Protein AF-A0A2P4X0N5-F1 (afdb_monomer)

Radius of gyration: 57.81 Å; Cα contacts (8 Å, |Δi|>4): 17; chains: 1; bounding box: 109×51×189 Å

Foldseek 3Di:
DDDDPPPPPPPPDDPQDDDPNHGPVVVVVVVVVVVVVCVVVCVVPDDDDPPVVVVVVVVCVVCVVVVSVVVVVVVVVVVVVVVVVVVVVVVVVVVVVVDPDDDDPDPDPPPPPPPPDVPPPVVVVVPPPPPPDDDDDPVCCVPPVVVVVVVVVVVVVVVVVVVVVVVVVVVVVVVVVVVVVVVVVVVVVVVVVVVVVVVVVVVVVVVVVVVPCDPVNVVVVVVVVVVVVVVVVVVVVVVVVVVVVVVVVVVVVVVVVVVVVVVVVVVVVVVVVD

Structure (mmCIF, N/CA/C/O backbone):
data_AF-A0A2P4X0N5-F1
#
_entry.id   AF-A0A2P4X0N5-F1
#
loop_
_atom_site.group_PDB
_atom_site.id
_atom_site.type_symbol
_atom_site.label_atom_id
_atom_site.label_alt_id
_atom_site.label_comp_id
_atom_site.label_asym_id
_atom_site.label_entity_id
_atom_site.label_seq_id
_atom_site.pdbx_PDB_ins_code
_atom_site.Cartn_x
_atom_site.Cartn_y
_atom_site.Cartn_z
_atom_site.occupancy
_atom_site.B_iso_or_equiv
_atom_site.auth_seq_id
_atom_site.auth_comp_id
_atom_site.auth_asym_id
_atom_site.auth_atom_id
_atom_site.pdbx_PDB_model_num
ATOM 1 N N . MET A 1 1 ? 0.008 6.317 83.013 1.00 42.09 1 MET A N 1
ATOM 2 C CA . MET A 1 1 ? 0.166 5.381 81.885 1.00 42.09 1 MET A CA 1
ATOM 3 C C . MET A 1 1 ? -1.177 4.712 81.729 1.00 42.09 1 MET A C 1
ATOM 5 O O . MET A 1 1 ? -1.697 4.302 82.753 1.00 42.09 1 MET A O 1
ATOM 9 N N . ASP A 1 2 ? -1.787 4.812 80.545 1.00 29.66 2 ASP A N 1
ATOM 10 C CA . ASP A 1 2 ? -2.510 3.720 79.870 1.00 29.66 2 ASP A CA 1
ATOM 11 C C . ASP A 1 2 ? -3.313 4.260 78.674 1.00 29.66 2 ASP A C 1
ATOM 13 O O . ASP A 1 2 ? -4.337 4.924 78.796 1.00 29.66 2 ASP A O 1
ATOM 17 N N . SER A 1 3 ? -2.693 4.035 77.511 1.00 34.19 3 SER A N 1
ATOM 18 C CA . SER A 1 3 ? -3.223 3.777 76.169 1.00 34.19 3 SER A CA 1
ATOM 19 C C . SER A 1 3 ? -4.668 4.179 75.854 1.00 34.19 3 SER A C 1
ATOM 21 O O . SER A 1 3 ? -5.610 3.413 76.034 1.00 34.19 3 SER A O 1
ATOM 23 N N . ALA A 1 4 ? -4.805 5.332 75.199 1.00 38.66 4 ALA A N 1
ATOM 24 C CA . ALA A 1 4 ? -5.926 5.603 74.311 1.00 38.66 4 ALA A CA 1
ATOM 25 C C . ALA A 1 4 ? -5.806 4.709 73.063 1.00 38.66 4 ALA A C 1
ATOM 27 O O . ALA A 1 4 ? -4.920 4.901 72.226 1.00 38.66 4 ALA A O 1
ATOM 28 N N . THR A 1 5 ? -6.689 3.721 72.933 1.00 38.78 5 THR A N 1
ATOM 29 C CA . THR A 1 5 ? -6.808 2.874 71.741 1.00 38.78 5 THR A CA 1
ATOM 30 C C . THR A 1 5 ? -7.441 3.690 70.614 1.00 38.78 5 THR A C 1
ATOM 32 O O . THR A 1 5 ? -8.650 3.702 70.412 1.00 38.78 5 THR A O 1
ATOM 35 N N . SER A 1 6 ? -6.608 4.442 69.898 1.00 32.78 6 SER A N 1
ATOM 36 C CA . SER A 1 6 ? -6.979 5.081 68.640 1.00 32.78 6 SER A CA 1
ATOM 37 C C . SER A 1 6 ? -7.022 4.003 67.554 1.00 32.78 6 SER A C 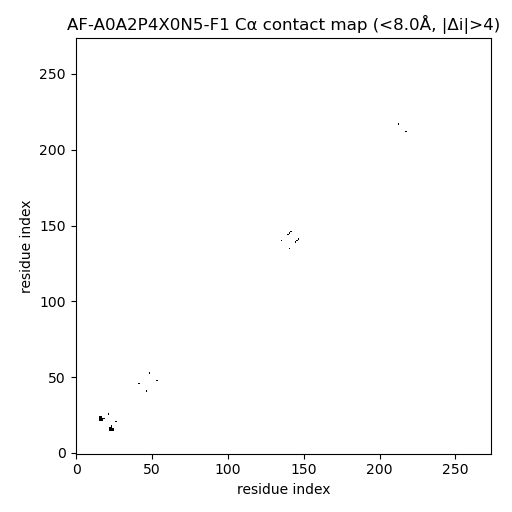1
ATOM 39 O O . SER A 1 6 ? -5.993 3.650 66.977 1.00 32.78 6 SER A O 1
ATOM 41 N N . THR A 1 7 ? -8.206 3.451 67.281 1.00 36.78 7 THR A N 1
ATOM 42 C CA . THR A 1 7 ? -8.498 2.656 66.076 1.00 36.78 7 THR A CA 1
ATOM 43 C C . THR A 1 7 ? -8.461 3.584 64.865 1.00 36.78 7 THR A C 1
ATOM 45 O O . THR A 1 7 ? -9.468 4.012 64.305 1.00 36.78 7 THR A O 1
ATOM 48 N N . ARG A 1 8 ? -7.244 3.961 64.480 1.00 34.84 8 ARG A N 1
ATOM 49 C CA . ARG A 1 8 ? -6.969 4.695 63.255 1.00 34.84 8 ARG A CA 1
ATOM 50 C C . ARG A 1 8 ? -7.173 3.722 62.097 1.00 34.84 8 ARG A C 1
ATOM 52 O O . ARG A 1 8 ? -6.270 2.963 61.764 1.00 34.84 8 ARG A O 1
ATOM 59 N N . LEU A 1 9 ? -8.374 3.734 61.519 1.00 35.00 9 LEU A N 1
ATOM 60 C CA . LEU A 1 9 ? -8.680 3.026 60.281 1.00 35.00 9 LEU A CA 1
ATOM 61 C C . LEU A 1 9 ? -7.636 3.405 59.217 1.00 35.00 9 LEU A C 1
ATOM 63 O O . LEU A 1 9 ? -7.542 4.559 58.789 1.00 35.00 9 LEU A O 1
ATOM 67 N N . ALA A 1 10 ? -6.811 2.436 58.834 1.00 38.25 10 ALA A N 1
ATOM 68 C CA . ALA A 1 10 ? -5.714 2.595 57.893 1.00 38.25 10 ALA A CA 1
ATOM 69 C C . ALA A 1 10 ? -6.227 2.662 56.438 1.00 38.25 10 ALA A C 1
ATOM 71 O O . ALA A 1 10 ? -5.910 1.810 55.621 1.00 38.25 10 ALA A O 1
ATOM 72 N N . TRP A 1 11 ? -7.004 3.690 56.083 1.00 35.50 11 TRP A N 1
ATOM 73 C CA . TRP A 1 11 ? -7.502 3.929 54.713 1.00 35.50 11 TRP A CA 1
ATOM 74 C C . TRP A 1 11 ? -6.451 4.565 53.782 1.00 35.50 11 TRP A C 1
ATOM 76 O O . TRP A 1 11 ? -6.740 5.510 53.052 1.00 35.50 11 TRP A O 1
ATOM 86 N N . ARG A 1 12 ? -5.192 4.120 53.829 1.00 40.16 12 ARG A N 1
ATOM 87 C CA . ARG A 1 12 ? -4.119 4.698 52.994 1.00 40.16 12 ARG A CA 1
ATOM 88 C C . ARG A 1 12 ? -3.284 3.655 52.268 1.00 40.16 12 ARG A C 1
ATOM 90 O O . ARG A 1 12 ? -2.062 3.736 52.256 1.00 40.16 12 ARG A O 1
ATOM 97 N N . THR A 1 13 ? -3.942 2.709 51.617 1.00 41.06 13 THR A N 1
ATOM 98 C CA . THR A 1 13 ? -3.332 2.053 50.459 1.00 41.06 13 THR A CA 1
ATOM 99 C C . THR A 1 13 ? -4.306 2.194 49.305 1.00 41.06 13 THR A C 1
ATOM 101 O O . THR A 1 13 ? -5.444 1.740 49.378 1.00 41.06 13 THR A O 1
ATOM 104 N N . THR A 1 14 ? -3.901 2.957 48.292 1.00 41.78 14 THR A N 1
ATOM 105 C CA . THR A 1 14 ? -4.581 3.008 47.000 1.00 41.78 14 THR A CA 1
ATOM 106 C C . THR A 1 14 ? -4.673 1.560 46.510 1.00 41.78 14 THR A C 1
ATOM 108 O O . THR A 1 14 ? -3.620 0.922 46.441 1.00 41.78 14 THR A O 1
ATOM 111 N N . PRO A 1 15 ? -5.868 0.998 46.254 1.00 51.31 15 PRO A N 1
ATOM 112 C CA . PRO A 1 15 ? -5.969 -0.367 45.758 1.00 51.31 15 PRO A CA 1
ATOM 113 C C . PRO A 1 15 ? -5.214 -0.449 44.433 1.00 51.31 15 PRO A C 1
ATOM 115 O O . PRO A 1 15 ? -5.464 0.360 43.538 1.00 51.31 15 PRO A O 1
ATOM 118 N N . ASP A 1 16 ? -4.274 -1.385 44.328 1.00 51.16 16 ASP A N 1
ATOM 119 C CA . ASP A 1 16 ? -3.608 -1.684 43.065 1.00 51.16 16 ASP A CA 1
ATOM 120 C C . ASP A 1 16 ? -4.663 -2.338 42.167 1.00 51.16 16 ASP A C 1
ATOM 122 O O . ASP A 1 16 ? -5.070 -3.486 42.358 1.00 51.16 16 ASP A O 1
ATOM 126 N N . LEU A 1 17 ? -5.246 -1.533 41.283 1.00 54.97 17 LEU A N 1
ATOM 127 C CA . LEU A 1 17 ? -6.271 -1.976 40.352 1.00 54.97 17 LEU A CA 1
ATOM 128 C C . LEU A 1 17 ? -5.574 -2.875 39.336 1.00 54.97 17 LEU A C 1
ATOM 130 O O . LEU A 1 17 ? -4.788 -2.361 38.557 1.00 54.97 17 LEU A O 1
ATOM 134 N N . CYS A 1 18 ? -5.839 -4.180 39.325 1.00 57.41 18 CYS A N 1
ATOM 135 C CA . CYS A 1 18 ? -5.197 -5.102 38.383 1.00 57.41 18 CYS A CA 1
ATOM 136 C C . CYS A 1 18 ? -6.171 -5.585 37.304 1.00 57.41 18 CYS A C 1
ATOM 138 O O . CYS A 1 18 ? -7.333 -5.891 37.581 1.00 57.41 18 CYS A O 1
ATOM 140 N N . LEU A 1 19 ? -5.687 -5.696 36.069 1.00 57.66 19 LEU A N 1
ATOM 141 C CA . LEU A 1 19 ? -6.407 -6.241 34.921 1.00 57.66 19 LEU A CA 1
ATOM 142 C C . LEU A 1 19 ? -5.500 -7.309 34.290 1.00 57.66 19 LEU A C 1
ATOM 144 O O . LEU A 1 19 ? -4.454 -6.977 33.754 1.00 57.66 19 LEU A O 1
ATOM 148 N N . ASN A 1 20 ? -5.876 -8.592 34.389 1.00 65.06 20 ASN A N 1
ATOM 149 C CA . ASN A 1 20 ? -5.029 -9.744 34.012 1.00 65.06 20 ASN A CA 1
ATOM 150 C C . ASN A 1 20 ? -3.656 -9.773 34.718 1.00 65.06 20 ASN A C 1
ATOM 152 O O . ASN A 1 20 ? -2.634 -9.935 34.063 1.00 65.06 20 ASN A O 1
ATOM 156 N N . ASP A 1 21 ? -3.636 -9.594 36.042 1.00 69.06 21 ASP A N 1
ATOM 157 C CA . ASP A 1 21 ? -2.416 -9.579 36.873 1.00 69.06 21 ASP A CA 1
ATOM 158 C C . ASP A 1 21 ? -1.423 -8.430 36.584 1.00 69.06 21 ASP A C 1
ATOM 160 O O . ASP A 1 21 ? -0.357 -8.366 37.192 1.00 69.06 21 ASP A O 1
ATOM 164 N N . GLU A 1 22 ? -1.791 -7.473 35.726 1.00 61.62 22 GLU A N 1
ATOM 165 C CA . GLU A 1 22 ? -1.036 -6.244 35.463 1.00 61.62 22 GLU A CA 1
ATOM 166 C C . GLU A 1 22 ? -1.720 -5.036 36.119 1.00 61.62 22 GLU A C 1
ATOM 168 O O . GLU A 1 22 ? -2.948 -4.904 36.057 1.00 61.62 22 GLU A O 1
ATOM 173 N N . SER A 1 23 ? -0.946 -4.133 36.737 1.00 76.50 23 SER A N 1
ATOM 174 C CA . SER A 1 23 ? -1.498 -2.907 37.325 1.00 76.50 23 SER A CA 1
ATOM 175 C C . SER A 1 23 ? -2.094 -2.026 36.225 1.00 76.50 23 SER A C 1
ATOM 177 O O . SER A 1 23 ? -1.436 -1.653 35.254 1.00 76.50 23 SER A O 1
ATOM 179 N N . LEU A 1 24 ? -3.357 -1.646 36.387 1.00 70.38 24 LEU A N 1
ATOM 180 C CA . LEU A 1 24 ? -4.092 -0.722 35.530 1.00 70.38 24 LEU A CA 1
ATOM 181 C C . LEU A 1 24 ? -3.343 0.610 35.417 1.00 70.38 24 LEU A C 1
ATOM 183 O O . LEU A 1 24 ? -3.360 1.237 34.361 1.00 70.38 24 LEU A O 1
ATOM 187 N N . VAL A 1 25 ? -2.654 1.026 36.485 1.00 71.50 25 VAL A N 1
ATOM 188 C CA . VAL A 1 25 ? -1.811 2.227 36.493 1.00 71.50 25 VAL A CA 1
ATOM 189 C C . VAL A 1 25 ? -0.640 2.070 35.524 1.00 71.50 25 VAL A C 1
ATOM 191 O O . VAL A 1 25 ? -0.369 2.994 34.753 1.00 71.50 25 VAL A O 1
ATOM 194 N N . ASP A 1 26 ? 0.001 0.902 35.490 1.00 72.56 26 ASP A N 1
ATOM 195 C CA . ASP A 1 26 ? 1.101 0.605 34.568 1.00 72.56 26 ASP A CA 1
ATOM 196 C C . ASP A 1 26 ? 0.611 0.490 33.121 1.00 72.56 26 ASP A C 1
ATOM 198 O O . ASP A 1 26 ? 1.220 1.073 32.221 1.00 72.56 26 ASP A O 1
ATOM 202 N N . ILE A 1 27 ? -0.539 -0.155 32.891 1.00 73.69 27 ILE A N 1
ATOM 203 C CA . ILE A 1 27 ? -1.180 -0.237 31.567 1.00 73.69 27 ILE A CA 1
ATOM 204 C C . ILE A 1 27 ? -1.514 1.167 31.044 1.00 73.69 27 ILE A C 1
ATOM 206 O O . ILE A 1 27 ? -1.211 1.502 29.897 1.00 73.69 27 ILE A O 1
ATOM 210 N N . ILE A 1 28 ? -2.107 2.023 31.882 1.00 70.50 28 ILE A N 1
ATOM 211 C CA . ILE A 1 28 ? -2.453 3.406 31.527 1.00 70.50 28 ILE A CA 1
ATOM 212 C C . ILE A 1 28 ? -1.190 4.232 31.275 1.00 70.50 28 ILE A C 1
ATOM 214 O O . ILE A 1 28 ? -1.146 5.015 30.324 1.00 70.50 28 ILE A O 1
ATOM 218 N N . THR A 1 29 ? -0.154 4.065 32.097 1.00 73.75 29 THR A N 1
ATOM 219 C CA . THR A 1 29 ? 1.126 4.765 31.926 1.00 73.75 29 THR A CA 1
ATOM 220 C C . THR A 1 29 ? 1.818 4.330 30.632 1.00 73.75 29 THR A C 1
ATOM 222 O O . THR A 1 29 ? 2.297 5.181 29.880 1.00 73.75 29 THR A O 1
ATOM 225 N N . GLY A 1 30 ? 1.783 3.035 30.307 1.00 73.75 30 GLY A N 1
ATOM 226 C CA . GLY A 1 30 ? 2.279 2.474 29.051 1.00 73.75 30 GLY A CA 1
ATOM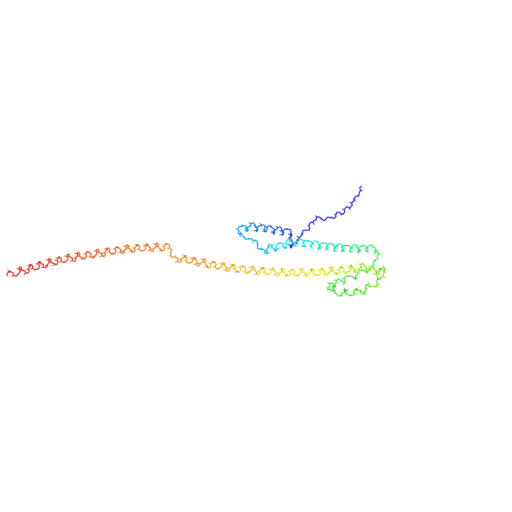 227 C C . GLY A 1 30 ? 1.515 2.986 27.830 1.00 73.75 30 GLY A C 1
ATOM 228 O O . GLY A 1 30 ? 2.133 3.433 26.865 1.00 73.75 30 GLY A O 1
ATOM 229 N N . LEU A 1 31 ? 0.181 3.017 27.889 1.00 75.75 31 LEU A N 1
ATOM 230 C CA . LEU A 1 31 ? -0.659 3.586 26.831 1.00 75.75 31 LEU A CA 1
ATOM 231 C C . LEU A 1 31 ? -0.394 5.083 26.639 1.00 75.75 31 LEU A C 1
ATOM 233 O O . LEU A 1 31 ? -0.241 5.533 25.507 1.00 75.75 31 LEU A O 1
ATOM 237 N N . ARG A 1 32 ? -0.267 5.860 27.722 1.00 73.38 32 ARG A N 1
ATOM 238 C CA . ARG A 1 32 ? 0.099 7.286 27.645 1.00 73.38 32 ARG A CA 1
ATOM 239 C C . ARG A 1 32 ? 1.475 7.483 27.011 1.00 73.38 32 ARG A C 1
ATOM 241 O O . ARG A 1 32 ? 1.625 8.358 26.166 1.00 73.38 32 ARG A O 1
ATOM 248 N N . ALA A 1 33 ? 2.460 6.656 27.363 1.00 71.25 33 ALA A N 1
ATOM 249 C CA . ALA A 1 33 ? 3.790 6.706 26.761 1.00 71.25 33 ALA A CA 1
ATOM 250 C C . ALA A 1 33 ? 3.767 6.335 25.268 1.00 71.25 33 ALA A C 1
ATOM 252 O O . ALA A 1 33 ? 4.428 6.998 24.469 1.00 71.25 33 ALA A O 1
ATOM 253 N N . GLN A 1 34 ? 2.978 5.329 24.875 1.00 67.69 34 GLN A N 1
ATOM 254 C CA . GLN A 1 34 ? 2.774 4.952 23.473 1.00 67.69 34 GLN A CA 1
ATOM 255 C C . GLN A 1 34 ? 2.074 6.060 22.679 1.00 67.69 34 GLN A C 1
ATOM 257 O O . GLN A 1 34 ? 2.487 6.349 21.560 1.00 67.69 34 GLN A O 1
ATOM 262 N N . VAL A 1 35 ? 1.078 6.729 23.267 1.00 67.00 35 VAL A N 1
ATOM 263 C CA . VAL A 1 35 ? 0.412 7.896 22.668 1.00 67.00 35 VAL A CA 1
ATOM 264 C C . VAL A 1 35 ? 1.393 9.054 22.510 1.00 67.00 35 VAL A C 1
ATOM 266 O O . VAL A 1 35 ? 1.520 9.583 21.414 1.00 67.00 35 VAL A O 1
ATOM 269 N N . SER A 1 36 ? 2.174 9.392 23.538 1.00 67.38 36 SER A N 1
ATOM 270 C CA . SER A 1 36 ? 3.205 10.431 23.422 1.00 67.38 36 SER A CA 1
ATOM 271 C C . SER A 1 36 ? 4.321 10.066 22.436 1.00 67.38 36 SER A C 1
ATOM 273 O O . SER A 1 36 ? 4.936 10.953 21.848 1.00 67.38 36 SER A O 1
ATOM 275 N N . ALA A 1 37 ? 4.609 8.777 22.243 1.00 64.69 37 ALA A N 1
ATOM 276 C CA . ALA A 1 37 ? 5.539 8.309 21.220 1.00 64.69 37 ALA A CA 1
ATOM 277 C C . ALA A 1 37 ? 4.934 8.410 19.811 1.00 64.69 37 ALA A C 1
ATOM 279 O O . ALA A 1 37 ? 5.635 8.814 18.889 1.00 64.69 37 ALA A O 1
ATOM 280 N N . LEU A 1 38 ? 3.645 8.103 19.642 1.00 59.38 38 LEU A N 1
ATOM 281 C CA . LEU A 1 38 ? 2.898 8.313 18.397 1.00 59.38 38 LEU A CA 1
ATOM 282 C C . LEU A 1 38 ? 2.822 9.802 18.040 1.00 59.38 38 LEU A C 1
ATOM 284 O O . LEU A 1 38 ? 3.179 10.174 16.928 1.00 59.38 38 LEU A O 1
ATOM 288 N N . GLU A 1 39 ? 2.492 10.666 19.001 1.00 61.53 39 GLU A N 1
ATOM 289 C CA . GLU A 1 39 ? 2.488 12.125 18.830 1.00 61.53 39 GLU A CA 1
ATOM 290 C C . GLU A 1 39 ? 3.864 12.666 18.412 1.00 61.53 39 GLU A C 1
ATOM 292 O O . GLU A 1 39 ? 3.949 13.572 17.587 1.00 61.53 39 GLU A O 1
ATOM 297 N N . LYS A 1 40 ? 4.957 12.106 18.948 1.00 62.56 40 LYS A N 1
ATOM 298 C CA . LYS A 1 40 ? 6.328 12.526 18.609 1.00 62.56 40 LYS A CA 1
ATOM 299 C C . LYS A 1 40 ? 6.844 11.938 17.292 1.00 62.56 40 LYS A C 1
ATOM 301 O O . LYS A 1 40 ? 7.648 12.592 16.634 1.00 62.56 40 LYS A O 1
ATOM 306 N N . ASN A 1 41 ? 6.400 10.742 16.903 1.00 56.66 41 ASN A N 1
ATOM 307 C CA . ASN A 1 41 ? 6.861 10.056 15.690 1.00 56.66 41 ASN A CA 1
ATOM 308 C C . ASN A 1 41 ? 6.030 10.407 14.439 1.00 56.66 41 ASN A C 1
ATOM 310 O O . ASN A 1 41 ? 6.582 10.426 13.341 1.00 56.66 41 ASN A O 1
ATOM 314 N N . GLU A 1 42 ? 4.741 10.744 14.570 1.00 51.34 42 GLU A N 1
ATOM 315 C CA . GLU A 1 42 ? 3.890 11.148 13.433 1.00 51.34 42 GLU A CA 1
ATOM 316 C C . GLU A 1 42 ? 4.056 12.625 13.024 1.00 51.34 42 GLU A C 1
ATOM 318 O O . GLU A 1 42 ? 3.599 13.036 11.954 1.00 51.34 42 GLU A O 1
ATOM 323 N N . LEU A 1 43 ? 4.812 13.421 13.791 1.00 47.91 43 LEU A N 1
ATOM 324 C CA . LEU A 1 43 ? 5.160 14.805 13.434 1.00 47.91 43 LEU A CA 1
ATOM 325 C C . LEU A 1 43 ? 6.127 14.938 12.243 1.00 47.91 43 LEU A C 1
ATOM 327 O O . LEU A 1 43 ? 6.405 16.057 11.814 1.00 47.91 43 LEU A O 1
ATOM 331 N N . LEU A 1 44 ? 6.594 13.832 11.656 1.00 50.31 44 LEU A N 1
ATOM 332 C CA . LEU A 1 44 ? 7.302 13.864 10.372 1.00 50.31 44 LEU A CA 1
ATOM 333 C C . LEU A 1 44 ? 6.378 13.751 9.150 1.00 50.31 44 LEU A C 1
ATOM 335 O O . LEU A 1 44 ? 6.870 13.935 8.043 1.00 50.31 44 LEU A O 1
ATOM 339 N N . ASN A 1 45 ? 5.068 13.504 9.308 1.00 47.47 45 ASN A N 1
ATOM 340 C CA . ASN A 1 45 ? 4.142 13.391 8.171 1.00 47.47 45 ASN A CA 1
ATOM 341 C C . ASN A 1 45 ? 2.693 13.824 8.493 1.00 47.47 45 ASN A C 1
ATOM 343 O O . ASN A 1 45 ? 1.751 13.110 8.180 1.00 47.47 45 ASN A O 1
ATOM 347 N N . GLY A 1 46 ? 2.497 15.009 9.083 1.00 47.94 46 GLY A N 1
ATOM 348 C CA . GLY A 1 46 ? 1.349 15.909 8.825 1.00 47.94 46 GLY A CA 1
ATOM 349 C C . GLY A 1 46 ? -0.109 15.405 8.911 1.00 47.94 46 GLY A C 1
ATOM 350 O O . GLY A 1 46 ? -1.004 16.153 8.521 1.00 47.94 46 GLY A O 1
ATOM 351 N N . ALA A 1 47 ? -0.395 14.198 9.393 1.00 50.66 47 ALA A N 1
ATOM 352 C CA . ALA A 1 47 ? -1.748 13.665 9.495 1.00 50.66 47 ALA A CA 1
ATOM 353 C C . ALA A 1 47 ? -2.215 13.747 10.950 1.00 50.66 47 ALA A C 1
ATOM 355 O O . ALA A 1 47 ? -1.668 13.092 11.829 1.00 50.66 47 ALA A O 1
ATOM 356 N N . ALA A 1 48 ? -3.226 14.574 11.216 1.00 55.88 48 ALA A N 1
ATOM 357 C CA . ALA A 1 48 ? -3.888 14.581 12.513 1.00 55.88 48 ALA A CA 1
ATOM 358 C C . ALA A 1 48 ? -4.479 13.192 12.811 1.00 55.88 48 ALA A C 1
ATOM 360 O O . ALA A 1 48 ? -5.053 12.561 11.915 1.00 55.88 48 ALA A O 1
ATOM 361 N N . LEU A 1 49 ? -4.373 12.749 14.071 1.00 55.09 49 LEU A N 1
ATOM 362 C CA . LEU A 1 49 ? -5.006 11.520 14.550 1.00 55.09 49 LEU A CA 1
ATOM 363 C C . LEU A 1 49 ? -6.481 11.484 14.103 1.00 55.09 49 LEU A C 1
ATOM 365 O O . LEU A 1 49 ? -7.184 12.494 14.227 1.00 55.09 49 LEU A O 1
ATOM 369 N N . PRO A 1 50 ? -6.982 10.346 13.590 1.00 58.09 50 PRO A N 1
ATOM 370 C CA . PRO A 1 50 ? -8.352 10.255 13.112 1.00 58.09 50 PRO A CA 1
ATOM 371 C C . PRO A 1 50 ? -9.363 10.688 14.191 1.00 58.09 50 PRO A C 1
ATOM 373 O O . PRO A 1 50 ? -9.277 10.211 15.326 1.00 58.09 50 PRO A O 1
ATOM 376 N N . PRO A 1 51 ? -10.376 11.515 13.863 1.00 58.69 51 PRO A N 1
ATOM 377 C CA . PRO A 1 51 ? -11.333 12.037 14.846 1.00 58.69 51 PRO A CA 1
ATOM 378 C C . PRO A 1 51 ? -12.064 10.963 15.664 1.00 58.69 51 PRO A C 1
ATOM 380 O O . PRO A 1 51 ? -12.444 11.201 16.807 1.00 58.69 51 PRO A O 1
ATOM 383 N N . TRP A 1 52 ? -12.247 9.765 15.100 1.00 66.88 52 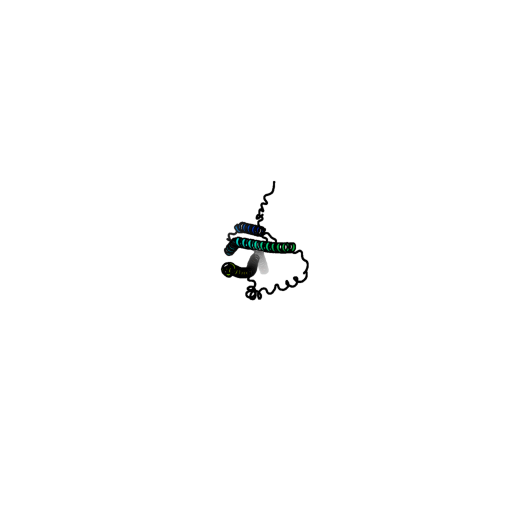TRP A N 1
ATOM 384 C CA . TRP A 1 52 ? -12.860 8.637 15.805 1.00 66.88 52 TRP A CA 1
ATOM 385 C C . TRP A 1 52 ? -11.972 8.091 16.932 1.00 66.88 52 TRP A C 1
ATOM 387 O O . TRP A 1 52 ? -12.499 7.669 17.957 1.00 66.88 52 TRP A O 1
ATOM 397 N N . LEU A 1 53 ? -10.645 8.125 16.769 1.00 59.03 53 LEU A N 1
ATOM 398 C CA . LEU A 1 53 ? -9.688 7.645 17.764 1.00 59.03 53 LEU A CA 1
ATOM 399 C C . LEU A 1 53 ? -9.559 8.648 18.912 1.00 59.03 53 LEU A C 1
ATOM 401 O O . LEU A 1 53 ? -9.590 8.257 20.073 1.00 59.03 53 LEU A O 1
ATOM 405 N N . ILE A 1 54 ? -9.520 9.944 18.590 1.00 65.69 54 ILE A N 1
ATOM 406 C CA . ILE A 1 54 ? -9.565 11.024 19.587 1.00 65.69 54 ILE A CA 1
ATOM 407 C C . ILE A 1 54 ? -10.846 10.915 20.424 1.00 65.69 54 ILE A C 1
ATOM 409 O O . ILE A 1 54 ? -10.798 10.988 21.650 1.00 65.69 54 ILE A O 1
ATOM 413 N N . LYS A 1 55 ? -11.990 10.679 19.770 1.00 65.38 55 LYS A N 1
ATOM 414 C CA . LYS A 1 55 ? -13.275 10.494 20.448 1.00 65.38 55 LYS A CA 1
ATOM 415 C C . LYS A 1 55 ? -13.286 9.252 21.345 1.00 65.38 55 LYS A C 1
ATOM 417 O O . LYS A 1 55 ? -13.695 9.355 22.495 1.00 65.38 55 LYS A O 1
ATOM 422 N N . ALA A 1 56 ? -12.790 8.114 20.859 1.00 58.81 56 ALA A N 1
ATOM 423 C CA . ALA A 1 56 ? -12.715 6.886 21.649 1.00 58.81 56 ALA A CA 1
ATOM 424 C C . ALA A 1 56 ? -11.808 7.046 22.883 1.00 58.81 56 ALA A C 1
ATOM 426 O O . ALA A 1 56 ? -12.153 6.588 23.967 1.00 58.81 56 ALA A O 1
ATOM 427 N N . LEU A 1 57 ? -10.675 7.741 22.744 1.00 62.91 57 LEU A N 1
ATOM 428 C CA . LEU A 1 57 ? -9.764 8.017 23.857 1.00 62.91 57 LEU A CA 1
ATOM 429 C C . LEU A 1 57 ? -10.383 8.965 24.891 1.00 62.91 57 LEU A C 1
ATOM 431 O O . LEU A 1 57 ? -10.230 8.737 26.089 1.00 62.91 57 LEU A O 1
ATOM 435 N N . ALA A 1 58 ? -11.114 9.989 24.448 1.00 69.12 58 ALA A N 1
ATOM 436 C CA . ALA A 1 58 ? -11.842 10.886 25.342 1.00 69.12 58 ALA A CA 1
ATOM 437 C C . ALA A 1 58 ? -12.974 10.160 26.092 1.00 69.12 58 ALA A C 1
ATOM 439 O O . ALA A 1 58 ? -13.154 10.376 27.288 1.00 69.12 58 ALA A O 1
ATOM 440 N N . GLU A 1 59 ? -13.697 9.262 25.418 1.00 62.84 59 GLU A N 1
ATOM 441 C CA . GLU A 1 59 ? -14.740 8.433 26.033 1.00 62.84 59 GLU A CA 1
ATOM 442 C C . GLU A 1 59 ? -14.158 7.439 27.047 1.00 62.84 59 GLU A C 1
ATOM 444 O O . GLU A 1 59 ? -14.721 7.269 28.125 1.00 62.84 59 GLU A O 1
ATOM 449 N N . VAL A 1 60 ? -13.011 6.817 26.758 1.00 65.31 60 VAL A N 1
ATOM 450 C CA . VAL A 1 60 ? -12.319 5.958 27.731 1.00 65.31 60 VAL A CA 1
ATOM 451 C C . VAL A 1 60 ? -11.858 6.785 28.928 1.00 65.31 60 VAL A C 1
ATOM 453 O O . VAL A 1 60 ? -12.180 6.432 30.057 1.00 65.31 60 VAL A O 1
ATOM 456 N N . ALA A 1 61 ? -11.181 7.913 28.705 1.00 65.25 61 ALA A N 1
ATOM 457 C CA . ALA A 1 61 ? -10.712 8.780 29.783 1.00 65.25 61 ALA A CA 1
ATOM 458 C C . ALA A 1 61 ? -11.859 9.287 30.675 1.00 65.25 61 ALA A C 1
ATOM 460 O O . ALA A 1 61 ? -11.713 9.302 31.891 1.00 65.25 61 ALA A O 1
ATOM 461 N N . SER A 1 62 ? -13.010 9.635 30.090 1.00 71.12 62 SER A N 1
ATOM 462 C CA . SER A 1 62 ? -14.190 10.097 30.832 1.00 71.12 62 SER A CA 1
ATOM 463 C C . SER A 1 62 ? -14.896 8.990 31.621 1.00 71.12 62 SER A C 1
ATOM 465 O O . SER A 1 62 ? -15.606 9.295 32.574 1.00 71.12 62 SER A O 1
ATOM 467 N N . ASN A 1 63 ? -14.749 7.725 31.219 1.00 69.44 63 ASN A N 1
ATOM 468 C CA . ASN A 1 63 ? -15.410 6.591 31.868 1.00 69.44 63 ASN A CA 1
ATOM 469 C C . ASN A 1 63 ? -14.508 5.865 32.878 1.00 69.44 63 ASN A C 1
ATOM 471 O O . ASN A 1 63 ? -15.008 5.062 33.663 1.00 69.44 63 ASN A O 1
ATOM 475 N N . VAL A 1 64 ? -13.198 6.139 32.889 1.00 68.06 64 VAL A N 1
ATOM 476 C CA . VAL A 1 64 ? -12.247 5.534 33.839 1.00 68.06 64 VAL A CA 1
ATOM 477 C C . VAL A 1 64 ? -12.626 5.852 35.283 1.00 68.06 64 VAL A C 1
ATOM 479 O O . VAL A 1 64 ? -12.657 4.932 36.095 1.00 68.06 64 VAL A O 1
ATOM 482 N N . ASP A 1 65 ? -12.994 7.095 35.597 1.00 67.50 65 ASP A N 1
ATOM 483 C CA . ASP A 1 65 ? -13.367 7.479 36.966 1.00 67.50 65 ASP A CA 1
ATOM 484 C C . ASP A 1 65 ? -14.600 6.701 37.459 1.00 67.50 65 ASP A C 1
ATOM 486 O O . ASP A 1 65 ? -14.609 6.189 38.578 1.00 67.50 65 ASP A O 1
ATOM 490 N N . ALA A 1 66 ? -15.592 6.499 36.586 1.00 65.12 66 ALA A N 1
ATOM 491 C CA . ALA A 1 66 ? -16.783 5.706 36.893 1.00 65.12 66 ALA A CA 1
ATOM 492 C C . ALA A 1 66 ? -16.469 4.208 37.077 1.00 65.12 66 ALA A C 1
ATOM 494 O O . ALA A 1 66 ? -17.065 3.546 37.929 1.00 65.12 66 ALA A O 1
ATOM 495 N N . VAL A 1 67 ? -15.522 3.657 36.308 1.00 64.06 67 VAL A N 1
ATOM 496 C CA . VAL A 1 67 ? -15.069 2.261 36.456 1.00 64.06 67 VAL A CA 1
ATOM 497 C C . VAL A 1 67 ? -14.292 2.073 37.761 1.00 64.06 67 VAL A C 1
ATOM 499 O O . VAL A 1 67 ? -14.510 1.080 38.456 1.00 64.06 67 VAL A O 1
ATOM 502 N N . VAL A 1 68 ? -13.433 3.029 38.125 1.00 70.81 68 VAL A N 1
ATOM 503 C CA . VAL A 1 68 ? -12.702 3.033 39.402 1.00 70.81 68 VAL A CA 1
ATOM 504 C C . VAL A 1 68 ? -13.675 3.111 40.582 1.00 70.81 68 VAL A C 1
ATOM 506 O O . VAL A 1 68 ? -13.533 2.354 41.541 1.00 70.81 68 VAL A O 1
AT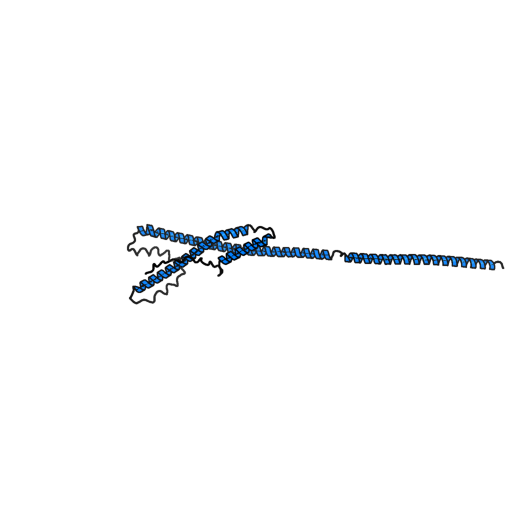OM 509 N N . GLU A 1 69 ? -14.703 3.957 40.498 1.00 68.88 69 GLU A N 1
ATOM 510 C CA . GLU A 1 69 ? -15.732 4.085 41.536 1.00 68.88 69 GLU A CA 1
ATOM 511 C C . GLU A 1 69 ? -16.591 2.816 41.671 1.00 68.88 69 GLU A C 1
ATOM 513 O O . GLU A 1 69 ? -16.794 2.318 42.780 1.00 68.88 69 GLU A O 1
ATOM 518 N N . CYS A 1 70 ? -17.026 2.219 40.556 1.00 59.44 70 CYS A N 1
ATOM 519 C CA . CYS A 1 70 ? -17.762 0.949 40.569 1.00 59.44 70 CYS A CA 1
ATOM 520 C C . CYS A 1 70 ? -16.930 -0.195 41.164 1.00 59.44 70 CYS A C 1
ATOM 522 O O . CYS A 1 70 ? -17.457 -1.054 41.875 1.00 59.44 70 CYS A O 1
ATOM 524 N N . GLN A 1 71 ? -15.625 -0.199 40.893 1.00 65.12 71 GLN A N 1
ATOM 525 C CA . GLN A 1 71 ? -14.701 -1.184 41.431 1.00 65.12 71 GLN A CA 1
ATOM 526 C C . GLN A 1 71 ? -14.491 -0.995 42.941 1.00 65.12 71 GLN A C 1
ATOM 528 O O . GLN A 1 71 ? -14.572 -1.967 43.691 1.00 65.12 71 GLN A O 1
ATOM 533 N N . ALA A 1 72 ? -14.336 0.249 43.404 1.00 68.56 72 ALA A N 1
ATOM 534 C CA . ALA A 1 72 ? -14.258 0.569 44.827 1.00 68.56 72 ALA A CA 1
ATOM 535 C C . ALA A 1 72 ? -15.539 0.175 45.583 1.00 68.56 72 ALA A C 1
ATOM 537 O O . ALA A 1 72 ? -15.466 -0.390 46.674 1.00 68.56 72 ALA A O 1
ATOM 538 N N . LEU A 1 73 ? -16.716 0.410 44.995 1.00 67.06 73 LEU A N 1
ATOM 539 C CA . LEU A 1 73 ? -17.999 -0.018 45.562 1.00 67.06 73 LEU A CA 1
ATOM 540 C C . LEU A 1 73 ? -18.111 -1.545 45.643 1.00 67.06 73 LEU A C 1
ATOM 542 O O . LEU A 1 73 ? -18.567 -2.074 46.656 1.00 67.06 73 LEU A O 1
ATOM 546 N N . ARG A 1 74 ? -17.659 -2.270 44.613 1.00 71.00 74 ARG A N 1
ATOM 547 C CA . ARG A 1 74 ? -17.613 -3.739 44.631 1.00 71.00 74 ARG A CA 1
ATOM 548 C C . ARG A 1 74 ? -16.750 -4.259 45.782 1.00 71.00 74 ARG A C 1
ATOM 550 O O . ARG A 1 74 ? -17.148 -5.202 46.464 1.00 71.00 74 ARG A O 1
ATOM 557 N N . ASP A 1 75 ? -15.608 -3.625 46.019 1.00 72.94 75 ASP A N 1
ATOM 558 C CA . ASP A 1 75 ? -14.676 -4.030 47.072 1.00 72.94 75 ASP A CA 1
ATOM 559 C C . ASP A 1 75 ? -15.227 -3.696 48.468 1.00 72.94 75 ASP A C 1
ATOM 561 O O . ASP A 1 75 ? -15.096 -4.500 49.392 1.00 72.94 75 ASP A O 1
ATOM 565 N N . GLN A 1 76 ? -15.949 -2.578 48.614 1.00 78.06 76 GLN A N 1
ATOM 566 C CA . GLN A 1 76 ? -16.701 -2.268 49.836 1.00 78.06 76 GLN A CA 1
ATOM 567 C C . GLN A 1 76 ? -17.789 -3.310 50.118 1.00 78.06 76 GLN A C 1
ATOM 569 O O . GLN A 1 76 ? -17.918 -3.763 51.254 1.00 78.06 76 GLN A O 1
ATOM 574 N N . VAL A 1 77 ? -18.539 -3.739 49.097 1.00 73.12 77 VAL A N 1
ATOM 575 C CA . VAL A 1 77 ? -19.556 -4.794 49.245 1.00 73.12 77 VAL A CA 1
ATOM 576 C C . VAL A 1 77 ? -18.914 -6.122 49.650 1.00 73.12 77 VAL A C 1
ATOM 578 O O . VAL A 1 77 ? -19.426 -6.790 50.546 1.00 73.12 77 VAL A O 1
ATOM 581 N N . ALA A 1 78 ? -17.779 -6.492 49.053 1.00 74.56 78 ALA A N 1
ATOM 582 C CA . ALA A 1 78 ? -17.051 -7.705 49.423 1.00 74.56 78 ALA A CA 1
ATOM 583 C C . ALA A 1 78 ? -16.525 -7.648 50.871 1.00 74.56 78 ALA A C 1
ATOM 585 O O . ALA A 1 78 ? -16.629 -8.629 51.609 1.00 74.56 78 ALA A O 1
ATOM 586 N N . SER A 1 79 ? -16.014 -6.490 51.303 1.00 80.88 79 SER A N 1
ATOM 587 C CA . SER A 1 79 ? -15.592 -6.267 52.691 1.00 80.88 79 SER A CA 1
ATOM 588 C C . SER A 1 79 ? -16.766 -6.387 53.661 1.00 80.88 79 SER A C 1
ATOM 590 O O . SER A 1 79 ? -16.667 -7.085 54.666 1.00 80.88 79 SER A O 1
ATOM 592 N N . LEU A 1 80 ? -17.907 -5.776 53.331 1.00 80.94 80 LEU A N 1
ATOM 593 C CA . LEU A 1 80 ? -19.112 -5.834 54.155 1.00 80.94 80 LEU A CA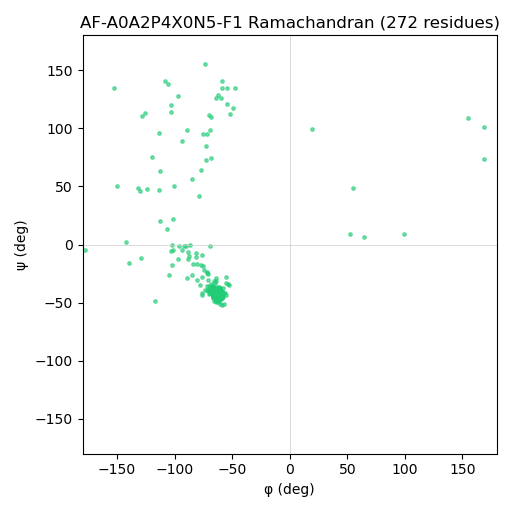 1
ATOM 594 C C . LEU A 1 80 ? -19.661 -7.266 54.261 1.00 80.94 80 LEU A C 1
ATOM 596 O O . LEU A 1 80 ? -20.069 -7.701 55.335 1.00 80.94 80 LEU A O 1
ATOM 600 N N . GLN A 1 81 ? -19.640 -8.025 53.160 1.00 75.00 81 GLN A N 1
ATOM 601 C CA . GLN A 1 81 ? -20.020 -9.441 53.154 1.00 75.00 81 GLN A CA 1
ATOM 602 C C . GLN A 1 81 ? -19.126 -10.269 54.079 1.00 75.00 81 GLN A C 1
ATOM 604 O O . GLN A 1 81 ? -19.631 -11.136 54.795 1.00 75.00 81 GLN A O 1
ATOM 609 N N . LYS A 1 82 ? -17.819 -9.985 54.095 1.00 86.00 82 LYS A N 1
ATOM 610 C CA . LYS A 1 82 ? -16.862 -10.638 54.990 1.00 86.00 82 LYS A CA 1
ATOM 611 C C . LYS A 1 82 ? -17.132 -10.294 56.455 1.00 86.00 82 LYS A C 1
ATOM 613 O O . LYS A 1 82 ? -17.252 -11.205 57.263 1.00 86.00 82 LYS A O 1
ATOM 618 N N . GLU A 1 83 ? -17.317 -9.017 56.780 1.00 87.44 83 GLU A N 1
ATOM 619 C CA . GLU A 1 83 ? -17.646 -8.584 58.145 1.00 87.44 83 GLU A CA 1
ATOM 620 C C . GLU A 1 83 ? -18.971 -9.179 58.637 1.00 87.44 83 GLU A C 1
ATOM 622 O O . GLU A 1 83 ? -19.062 -9.612 59.781 1.00 87.44 83 GLU A O 1
ATOM 627 N N . MET A 1 84 ? -19.989 -9.283 57.776 1.00 78.50 84 MET A N 1
ATOM 628 C CA . MET A 1 84 ? -21.240 -9.970 58.116 1.00 78.50 84 MET A CA 1
ATOM 629 C C . MET A 1 84 ? -21.036 -11.461 58.405 1.00 78.50 84 MET A C 1
ATOM 631 O O . MET A 1 84 ? -21.674 -12.013 59.304 1.00 78.50 84 MET A O 1
ATOM 635 N N . LEU A 1 85 ? -20.180 -12.127 57.627 1.00 81.31 85 LEU A N 1
ATOM 636 C CA . LEU A 1 85 ? -19.819 -13.528 57.837 1.00 81.31 85 LEU A CA 1
ATOM 637 C C . LEU A 1 85 ? -19.059 -13.712 59.152 1.00 81.31 85 LEU A C 1
ATOM 639 O O . LEU A 1 85 ? -19.384 -14.634 59.901 1.00 81.31 85 LEU A O 1
ATOM 643 N N . ASP A 1 86 ? -18.113 -12.830 59.452 1.00 79.88 86 ASP A N 1
ATOM 644 C CA . ASP A 1 86 ? -17.330 -12.858 60.687 1.00 79.88 86 ASP A CA 1
ATOM 645 C C . ASP A 1 86 ? -18.218 -12.559 61.904 1.00 79.88 86 ASP A C 1
ATOM 647 O O . ASP A 1 86 ? -18.205 -13.317 62.872 1.00 79.88 86 ASP A O 1
ATOM 651 N N . LEU A 1 87 ? -19.100 -11.556 61.821 1.00 86.31 87 LEU A N 1
ATOM 652 C CA . LEU A 1 87 ? -20.073 -11.238 62.869 1.00 86.31 87 LEU A CA 1
ATOM 653 C C . LEU A 1 87 ? -21.039 -12.405 63.117 1.00 86.31 87 LEU A C 1
ATOM 655 O O . LEU A 1 87 ? -21.358 -12.725 64.261 1.00 86.31 87 LEU A O 1
ATOM 659 N N . ARG A 1 88 ? -21.477 -13.098 62.057 1.00 76.75 88 ARG A N 1
ATOM 660 C CA . ARG A 1 88 ? -22.287 -14.319 62.184 1.00 76.75 88 ARG A CA 1
ATOM 661 C C . ARG A 1 88 ? -21.519 -15.434 62.900 1.00 76.75 88 ARG A C 1
ATOM 663 O O . ARG A 1 88 ? -22.112 -16.128 63.725 1.00 76.75 88 ARG A O 1
ATOM 670 N N . HIS A 1 89 ? -20.232 -15.615 62.600 1.00 80.56 89 HIS A N 1
ATOM 671 C CA . HIS A 1 89 ? -19.387 -16.593 63.290 1.00 80.56 89 HIS A CA 1
ATOM 672 C C . HIS A 1 89 ? -19.165 -16.215 64.759 1.00 80.56 89 HIS A C 1
ATOM 674 O O . HIS A 1 89 ? -19.313 -17.077 65.624 1.00 80.56 89 HIS A O 1
ATOM 680 N N . GLU A 1 90 ? -18.908 -14.943 65.070 1.00 81.88 90 GLU A N 1
ATOM 681 C CA . GLU A 1 90 ? -18.811 -14.463 66.454 1.00 81.88 90 GLU A CA 1
ATOM 682 C C . GLU A 1 90 ? -20.121 -14.657 67.223 1.00 81.88 90 GLU A C 1
ATOM 684 O O . GLU A 1 90 ? -20.106 -15.146 68.352 1.00 81.88 90 GLU A O 1
ATOM 689 N N . MET A 1 91 ? -21.272 -14.355 66.615 1.00 74.44 91 MET A N 1
ATOM 690 C CA . MET A 1 91 ? -22.577 -14.589 67.238 1.00 74.44 91 MET A CA 1
ATOM 691 C C . MET A 1 91 ? -22.826 -16.078 67.513 1.00 74.44 91 MET A C 1
ATOM 693 O O . MET A 1 91 ? -23.355 -16.418 68.573 1.00 74.44 91 MET A O 1
ATOM 697 N N . LEU A 1 92 ? -22.425 -16.978 66.609 1.00 71.94 92 LEU A N 1
ATOM 698 C CA . LEU A 1 92 ? -22.505 -18.428 66.827 1.00 71.94 92 LEU A CA 1
ATOM 699 C C . LEU A 1 92 ? -21.572 -18.894 67.957 1.00 71.94 92 LEU A C 1
ATOM 701 O O . LEU A 1 92 ? -21.974 -19.718 68.781 1.00 71.94 92 LEU A O 1
ATOM 705 N N . LEU A 1 93 ? -20.360 -18.343 68.052 1.00 72.81 93 LEU A N 1
ATOM 706 C CA . LEU A 1 93 ? -19.396 -18.657 69.115 1.00 72.81 93 LEU A CA 1
ATOM 707 C C . LEU A 1 93 ? -19.840 -18.117 70.489 1.00 72.81 93 LEU A C 1
ATOM 709 O O . LEU A 1 93 ? -19.736 -18.828 71.493 1.00 72.81 93 LEU A O 1
ATOM 713 N N . ASN A 1 94 ? -20.423 -16.916 70.541 1.00 66.00 94 ASN A N 1
ATOM 714 C CA . ASN A 1 94 ? -21.019 -16.360 71.761 1.00 66.00 94 ASN A CA 1
ATOM 715 C C . ASN A 1 94 ? -22.277 -17.128 72.191 1.00 66.00 94 ASN A C 1
ATOM 717 O O . ASN A 1 94 ? -22.469 -17.371 73.381 1.00 66.00 94 ASN A O 1
ATOM 721 N N . SER A 1 95 ? -23.093 -17.589 71.236 1.00 56.84 95 SER A N 1
ATOM 722 C CA . SER A 1 95 ? -24.237 -18.473 71.516 1.00 56.84 95 SER A CA 1
ATOM 723 C C . SER A 1 95 ? -23.788 -19.832 72.069 1.00 56.84 95 SER A C 1
ATOM 725 O O . SER A 1 95 ? -24.456 -20.409 72.923 1.00 56.84 95 SER A O 1
ATOM 727 N N . SER A 1 96 ? -22.623 -20.320 71.630 1.00 53.25 96 SER A N 1
ATOM 728 C CA . SER A 1 96 ? -22.026 -21.579 72.097 1.00 53.25 96 SER A CA 1
ATOM 729 C C . SER A 1 96 ? -21.380 -21.457 73.484 1.00 53.25 96 SER A C 1
ATOM 731 O O . SER A 1 96 ? -21.355 -22.428 74.234 1.00 53.25 96 SER A O 1
ATOM 733 N N . SER A 1 97 ? -20.911 -20.264 73.867 1.00 50.22 97 SER A N 1
ATOM 734 C CA . SER A 1 97 ? -20.368 -19.995 75.211 1.00 50.22 97 SER A CA 1
ATOM 735 C C . SER A 1 97 ? -21.451 -19.821 76.288 1.00 50.22 97 SER A C 1
ATOM 737 O O . SER A 1 97 ? -21.160 -19.964 77.473 1.00 50.22 97 SER A O 1
ATOM 739 N N . ALA A 1 98 ? -22.706 -19.563 75.898 1.00 48.19 98 ALA A N 1
ATOM 740 C CA . ALA A 1 98 ? -23.852 -19.475 76.811 1.00 48.19 98 ALA A CA 1
ATOM 741 C C . ALA A 1 98 ? -24.626 -20.801 76.974 1.00 48.19 98 ALA A C 1
ATOM 743 O O . ALA A 1 98 ? -25.547 -20.877 77.787 1.00 48.19 98 ALA A O 1
ATOM 744 N N . ALA A 1 99 ? -24.265 -21.852 76.233 1.00 43.44 99 ALA A N 1
ATOM 745 C CA . ALA A 1 99 ? -24.971 -23.130 76.232 1.00 43.44 99 ALA A CA 1
ATOM 746 C C . ALA A 1 99 ? -24.057 -24.276 76.684 1.00 43.44 99 ALA A C 1
ATOM 748 O O . ALA A 1 99 ? -23.632 -25.127 75.905 1.00 43.44 99 ALA A O 1
ATOM 749 N N . SER A 1 100 ? -23.801 -24.348 77.988 1.00 43.41 100 SER A N 1
ATOM 750 C CA . SER A 1 100 ? -23.362 -25.580 78.640 1.00 43.41 100 SER A CA 1
ATOM 751 C C . SER A 1 100 ? -24.526 -26.578 78.742 1.00 43.41 100 SER A C 1
ATOM 753 O O . SER A 1 100 ? -25.054 -26.817 79.818 1.00 43.41 100 SER A O 1
ATOM 755 N N . THR A 1 101 ? -24.941 -27.192 77.628 1.00 38.97 101 THR A N 1
ATOM 756 C CA . THR A 1 101 ? -25.679 -28.476 77.636 1.00 38.97 101 THR A CA 1
ATOM 757 C C . THR A 1 101 ? -25.443 -29.256 76.329 1.00 38.97 101 THR A C 1
ATOM 759 O O . THR A 1 101 ? -25.485 -28.662 75.252 1.00 38.97 101 THR A O 1
ATOM 762 N N . PRO A 1 102 ? -25.177 -30.580 76.368 1.00 44.66 102 PRO A N 1
ATOM 763 C CA . PRO A 1 102 ? -24.783 -31.339 75.183 1.00 44.66 102 PRO A CA 1
ATOM 764 C C . PRO A 1 102 ? -25.969 -32.072 74.534 1.00 44.66 102 PRO A C 1
ATOM 766 O O . PRO A 1 102 ? -26.643 -32.850 75.203 1.00 44.66 102 PRO A O 1
ATOM 769 N N . SER A 1 103 ? -26.172 -31.892 73.222 1.00 41.22 103 SER A N 1
ATOM 770 C CA . SER A 1 103 ? -26.572 -32.933 72.239 1.00 41.22 103 SER A CA 1
ATOM 771 C C . SER A 1 103 ? -27.300 -32.350 71.026 1.00 41.22 103 SER A C 1
ATOM 773 O O . SER A 1 103 ? -28.470 -32.003 71.131 1.00 41.22 103 SER A O 1
ATOM 775 N N . ARG A 1 104 ? -26.636 -32.349 69.860 1.00 39.75 104 ARG A N 1
ATOM 776 C CA . ARG A 1 104 ? -27.179 -32.713 68.526 1.00 39.75 104 ARG A CA 1
ATOM 777 C C . ARG A 1 104 ? -26.189 -32.304 67.428 1.00 39.75 104 ARG A C 1
ATOM 779 O O . ARG A 1 104 ? -26.391 -31.355 66.685 1.00 39.75 104 ARG A O 1
ATOM 786 N N . SER A 1 105 ? -25.097 -33.053 67.309 1.00 41.56 105 SER A N 1
ATOM 787 C CA . SER A 1 105 ? -24.333 -33.116 66.057 1.00 41.56 105 SER A CA 1
ATOM 788 C C . SER A 1 105 ? -24.922 -34.237 65.204 1.00 41.56 105 SER A C 1
ATOM 790 O O . SER A 1 105 ? -24.611 -35.392 65.484 1.00 41.56 105 SER A O 1
ATOM 792 N N . LYS A 1 106 ? -25.793 -33.919 64.227 1.00 44.78 106 LYS A N 1
ATOM 793 C CA . LYS A 1 106 ? -25.947 -34.711 62.979 1.00 44.78 106 LYS A CA 1
ATOM 794 C C . LYS A 1 106 ? -26.941 -34.209 61.918 1.00 44.78 106 LYS A C 1
ATOM 796 O O . LYS A 1 106 ? -26.971 -34.801 60.851 1.00 44.78 106 LYS A O 1
ATOM 801 N N . GLU A 1 107 ? -27.714 -33.149 62.139 1.00 38.72 107 GLU A N 1
ATOM 802 C CA . GLU A 1 107 ? -28.851 -32.816 61.252 1.00 38.72 107 GLU A CA 1
ATOM 803 C C . GLU A 1 107 ? -28.784 -31.394 60.661 1.00 38.72 107 GLU A C 1
ATOM 805 O O . GLU A 1 107 ? -29.755 -30.659 60.731 1.00 38.72 107 GLU A O 1
ATOM 810 N N . LEU A 1 108 ? -27.650 -30.947 60.104 1.00 46.47 108 LEU A N 1
ATOM 811 C CA . LEU A 1 108 ? -27.619 -29.682 59.329 1.00 46.47 108 LEU A CA 1
ATOM 812 C C . LEU A 1 108 ? -26.712 -29.703 58.083 1.00 46.47 108 LEU A C 1
ATOM 814 O O . LEU A 1 108 ? -26.622 -28.696 57.385 1.00 46.47 108 LEU A O 1
ATOM 818 N N . SER A 1 109 ? -26.062 -30.828 57.760 1.00 45.03 109 SER A N 1
ATOM 819 C CA . SER A 1 109 ? -25.209 -30.912 56.560 1.00 45.03 109 SER A CA 1
ATOM 820 C C . SER A 1 109 ? -25.975 -31.152 55.255 1.00 45.03 109 SER A C 1
ATOM 822 O O . SER A 1 109 ? -25.429 -30.855 54.197 1.00 45.03 109 SER A O 1
ATOM 824 N N . ASP A 1 110 ? -27.234 -31.592 55.303 1.00 40.19 110 ASP A N 1
ATOM 825 C CA . ASP A 1 110 ? -27.976 -31.972 54.088 1.00 40.19 110 ASP A CA 1
ATOM 826 C C . ASP A 1 110 ? -28.793 -30.829 53.455 1.00 40.19 110 ASP A C 1
ATOM 828 O O . ASP A 1 110 ? -29.376 -30.997 52.387 1.00 40.19 110 ASP A O 1
ATOM 832 N N . THR A 1 111 ? -28.796 -29.625 54.038 1.00 45.00 111 THR A N 1
ATOM 833 C CA . THR A 1 111 ? -29.583 -28.486 53.521 1.00 45.00 111 THR A CA 1
ATOM 834 C C . THR A 1 111 ? -28.840 -27.608 52.503 1.00 45.00 111 THR A C 1
ATOM 836 O O . THR A 1 111 ? -29.416 -26.653 51.988 1.00 45.00 111 THR A O 1
ATOM 839 N N . PHE A 1 112 ? -27.575 -27.906 52.181 1.00 42.41 112 PHE A N 1
ATOM 840 C CA . PHE A 1 112 ? -26.742 -27.061 51.306 1.00 42.41 112 PHE A CA 1
ATOM 841 C C . PHE A 1 112 ? -26.706 -27.477 49.824 1.00 42.41 112 PHE A C 1
ATOM 843 O O . PHE A 1 112 ? -26.099 -26.778 49.016 1.00 42.41 112 PHE A O 1
ATOM 850 N N . ALA A 1 113 ? -27.391 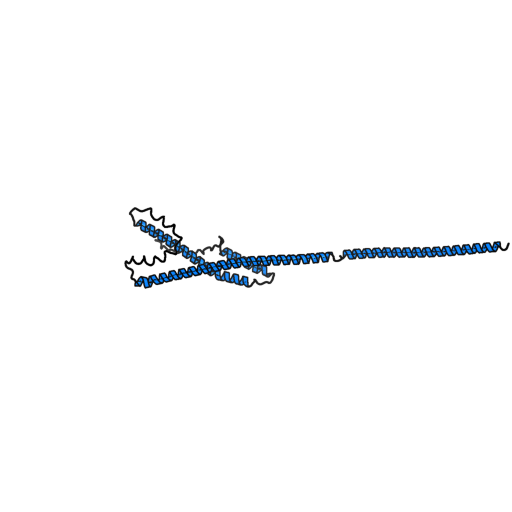-28.556 49.427 1.00 40.16 113 ALA A N 1
ATOM 851 C CA . ALA A 1 113 ? -27.421 -29.004 48.028 1.00 40.16 113 ALA A CA 1
ATOM 852 C C . ALA A 1 113 ? -28.518 -28.344 47.157 1.00 40.16 113 ALA A C 1
ATOM 854 O O . ALA A 1 113 ? -28.593 -28.625 45.964 1.00 40.16 113 ALA A O 1
ATOM 855 N N . VAL A 1 114 ? -29.350 -27.448 47.706 1.00 42.97 114 VAL A N 1
ATOM 856 C CA . VAL A 1 114 ? -30.500 -26.834 46.999 1.00 42.97 114 VAL A CA 1
ATOM 857 C C . VAL A 1 114 ? -30.296 -25.323 46.792 1.00 42.97 114 VAL A C 1
ATOM 859 O O . VAL A 1 114 ? -31.170 -24.505 47.052 1.00 42.97 114 VAL A O 1
ATOM 862 N N . ILE A 1 115 ? -29.116 -24.918 46.313 1.00 44.62 115 ILE A N 1
ATOM 863 C CA . ILE A 1 115 ? -28.821 -23.526 45.901 1.00 44.62 115 ILE A CA 1
ATOM 864 C C . ILE A 1 115 ? -28.912 -23.422 44.367 1.00 44.62 115 ILE A C 1
ATOM 866 O O . ILE A 1 115 ? -27.993 -22.974 43.689 1.00 44.62 115 ILE A O 1
ATOM 870 N N . GLY A 1 116 ? -30.016 -23.919 43.803 1.00 42.84 116 GLY A N 1
ATOM 871 C CA . GLY A 1 116 ? -30.322 -23.845 42.367 1.00 42.84 116 GLY A CA 1
ATOM 872 C C . GLY A 1 116 ? -31.715 -23.295 42.045 1.00 42.84 116 GLY A C 1
ATOM 873 O O . GLY A 1 116 ? -31.977 -22.948 40.900 1.00 42.84 116 GLY A O 1
ATOM 874 N N . GLU A 1 117 ? -32.599 -23.162 43.039 1.00 40.88 117 GLU A N 1
ATOM 875 C CA . GLU A 1 117 ? -34.012 -22.804 42.836 1.00 40.88 117 GLU A CA 1
ATOM 876 C C . GLU A 1 117 ? -34.454 -21.644 43.749 1.00 40.88 117 GLU A C 1
ATOM 878 O O . GLU A 1 117 ? -35.510 -21.655 44.374 1.00 40.88 117 GLU A O 1
ATOM 883 N N . THR A 1 118 ? -33.658 -20.580 43.836 1.00 44.88 118 THR A N 1
ATOM 884 C CA . THR A 1 118 ? -34.035 -19.324 44.514 1.00 44.88 118 THR A CA 1
ATOM 885 C C . THR A 1 118 ? -34.822 -18.396 43.581 1.00 44.88 118 THR A C 1
ATOM 887 O O . THR A 1 118 ? -34.452 -17.252 43.331 1.00 44.88 118 THR A O 1
ATOM 890 N N . SER A 1 119 ? -35.932 -18.884 43.027 1.00 43.12 119 SER A N 1
ATOM 891 C CA . SER A 1 119 ? -36.934 -18.023 42.364 1.00 43.12 119 SER A CA 1
ATOM 892 C C . SER A 1 119 ? -38.381 -18.416 42.655 1.00 43.12 119 SER A C 1
ATOM 894 O O . SER A 1 119 ? -39.270 -17.591 42.491 1.00 43.12 119 SER A O 1
ATOM 896 N N . THR A 1 120 ? -38.642 -19.616 43.175 1.00 42.62 120 THR A N 1
ATOM 897 C CA . THR A 1 120 ? -40.010 -20.093 43.449 1.00 42.62 120 THR A CA 1
ATOM 898 C C . THR A 1 120 ? -40.415 -20.022 44.925 1.00 42.62 120 THR A C 1
ATOM 900 O O . THR A 1 120 ? -41.604 -19.989 45.223 1.00 42.62 120 THR A O 1
ATOM 903 N N . LEU A 1 121 ? -39.469 -19.898 45.864 1.00 40.81 121 LEU A N 1
ATOM 904 C CA . LEU A 1 121 ? -39.773 -19.853 47.306 1.00 40.81 121 LEU A CA 1
ATOM 905 C C . LEU A 1 121 ? -40.069 -18.452 47.874 1.00 40.81 121 LEU A C 1
ATOM 907 O O . LEU A 1 121 ? -40.601 -18.350 48.978 1.00 40.81 121 LEU A O 1
ATOM 911 N N . MET A 1 122 ? -39.797 -17.362 47.143 1.00 49.09 122 MET A N 1
ATOM 912 C CA . MET A 1 122 ? -40.083 -16.007 47.652 1.00 49.09 122 MET A CA 1
ATOM 913 C C . MET A 1 122 ? -41.570 -15.633 47.618 1.00 49.09 122 MET A C 1
ATOM 915 O O . MET A 1 122 ? -41.974 -14.730 48.345 1.00 49.09 122 MET A O 1
ATOM 919 N N . GLN A 1 123 ? -42.402 -16.333 46.840 1.00 42.44 123 GLN A N 1
ATOM 920 C CA . GLN A 1 123 ? -43.831 -16.016 46.762 1.00 42.44 123 GLN A CA 1
ATOM 921 C C . GLN A 1 123 ? -44.659 -16.664 47.884 1.00 42.44 123 GLN A C 1
ATOM 923 O O . GLN A 1 123 ? -45.756 -16.199 48.171 1.00 42.44 123 GLN A O 1
ATOM 928 N N . GLN A 1 124 ? -44.123 -17.679 48.572 1.00 37.69 124 GLN A N 1
ATOM 929 C CA . GLN A 1 124 ? -44.843 -18.410 49.626 1.00 37.69 124 GLN A CA 1
ATOM 930 C C . GLN A 1 124 ? -44.422 -18.026 51.057 1.00 37.69 124 GLN A C 1
ATOM 932 O O . GLN A 1 124 ? -45.049 -18.450 52.026 1.00 37.69 124 GLN A O 1
ATOM 937 N N . ALA A 1 125 ? -43.402 -17.176 51.211 1.00 40.06 125 ALA A N 1
ATOM 938 C CA . ALA A 1 125 ? -42.987 -16.644 52.513 1.00 40.06 125 ALA A CA 1
ATOM 939 C C . ALA A 1 125 ? -43.849 -15.456 52.997 1.00 40.06 125 ALA A C 1
ATOM 941 O O . ALA A 1 125 ? -43.756 -15.069 54.160 1.00 40.06 125 ALA A O 1
ATOM 942 N N . GLY A 1 126 ? -44.707 -14.897 52.132 1.00 44.00 126 GLY A N 1
ATOM 943 C CA . GLY A 1 126 ? -45.59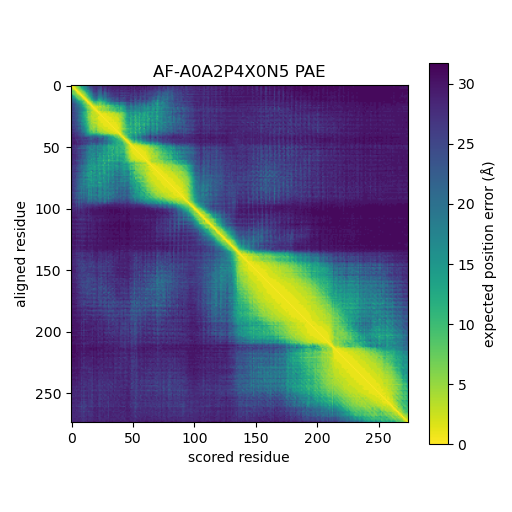5 -13.779 52.474 1.00 44.00 126 GLY A CA 1
ATOM 944 C C . GLY A 1 126 ? -46.761 -14.150 53.400 1.00 44.00 126 GLY A C 1
ATOM 945 O O . GLY A 1 126 ? -47.253 -13.288 54.120 1.00 44.00 126 GLY A O 1
ATOM 946 N N . GLU A 1 127 ? -47.176 -15.422 53.431 1.00 41.88 127 GLU A N 1
ATOM 947 C CA . GLU A 1 127 ? -48.338 -15.868 54.221 1.00 41.88 127 GLU A CA 1
ATOM 948 C C . GLU A 1 127 ? -47.954 -16.629 55.502 1.00 41.88 127 GLU A C 1
ATOM 950 O O . GLU A 1 127 ? -48.686 -16.581 56.488 1.00 41.88 127 GLU A O 1
ATOM 955 N N . ALA A 1 128 ? -46.780 -17.270 55.549 1.00 40.34 128 ALA A N 1
ATOM 956 C CA . ALA A 1 128 ? -46.352 -18.063 56.708 1.00 40.34 128 ALA A CA 1
ATOM 957 C C . ALA A 1 128 ? -45.618 -17.255 57.803 1.00 40.34 128 ALA A C 1
ATOM 959 O O . ALA A 1 128 ? -45.405 -17.760 58.904 1.00 40.34 128 ALA A O 1
ATOM 960 N N . MET A 1 129 ? -45.248 -15.995 57.538 1.00 44.44 129 MET A N 1
ATOM 961 C CA . MET A 1 129 ? -44.514 -15.129 58.477 1.00 44.44 129 MET A CA 1
ATOM 962 C C . MET A 1 129 ? -45.418 -14.099 59.188 1.00 44.44 129 MET A C 1
ATOM 964 O O . MET A 1 129 ? -44.944 -13.081 59.678 1.00 44.44 129 MET A O 1
ATOM 968 N N . MET A 1 130 ? -46.730 -14.351 59.265 1.00 44.62 130 MET A N 1
ATOM 969 C CA . MET A 1 130 ? -47.692 -13.510 60.005 1.00 44.62 130 MET A CA 1
ATOM 970 C C . MET A 1 130 ? -48.116 -14.093 61.368 1.00 44.62 130 MET A C 1
ATOM 972 O O . MET A 1 130 ? -48.869 -13.457 62.100 1.00 44.62 130 MET A O 1
ATOM 976 N N . THR A 1 131 ? -47.621 -15.273 61.763 1.00 44.84 131 THR A N 1
ATOM 977 C CA . THR A 1 131 ? -48.028 -15.960 63.012 1.00 44.84 131 THR A CA 1
ATOM 978 C C . THR A 1 131 ? -47.003 -15.931 64.147 1.00 44.84 131 THR A C 1
ATOM 980 O O . THR A 1 131 ? -47.183 -16.620 65.147 1.00 44.84 131 THR A O 1
ATOM 983 N N . VAL A 1 132 ? -45.966 -15.092 64.066 1.00 45.81 132 VAL A N 1
ATOM 984 C CA . VAL A 1 132 ? -45.078 -14.802 65.210 1.00 45.81 132 VAL A CA 1
ATOM 985 C C . VAL A 1 132 ? -45.266 -13.343 65.628 1.00 45.81 132 VAL A C 1
ATOM 987 O O . VAL A 1 132 ? -44.373 -12.511 65.507 1.00 45.81 132 VAL A O 1
ATOM 990 N N . SER A 1 133 ? -46.477 -13.007 66.080 1.00 46.91 133 SER A N 1
ATOM 991 C CA . SER A 1 133 ? -46.778 -11.698 66.666 1.00 46.91 133 SER A CA 1
ATOM 992 C C . SER A 1 133 ? -46.633 -11.766 68.183 1.00 46.91 133 SER A C 1
ATOM 994 O O . SER A 1 133 ? -47.588 -12.033 68.906 1.00 46.91 133 SER A O 1
ATOM 996 N N . ASN A 1 134 ? -45.416 -11.498 68.654 1.00 44.53 134 ASN A N 1
ATOM 997 C CA . ASN A 1 134 ? -45.199 -10.900 69.966 1.00 44.53 134 ASN A CA 1
ATOM 998 C C . ASN A 1 134 ? -44.599 -9.501 69.740 1.00 44.53 134 ASN A C 1
ATOM 1000 O O . ASN A 1 134 ? -43.393 -9.353 69.571 1.00 44.53 134 ASN A O 1
ATOM 1004 N N . GLY A 1 135 ? -45.452 -8.469 69.748 1.00 50.31 135 GLY A N 1
ATOM 1005 C CA . GLY A 1 135 ? -45.065 -7.131 70.217 1.00 50.31 135 GLY A CA 1
ATOM 1006 C C . GLY A 1 135 ? -44.679 -6.040 69.209 1.00 50.31 135 GLY A C 1
ATOM 1007 O O . GLY A 1 135 ? -44.246 -4.983 69.659 1.00 50.31 135 GLY A O 1
ATOM 1008 N N . VAL A 1 136 ? -44.849 -6.207 67.892 1.00 57.94 136 VAL A N 1
ATOM 1009 C CA . VAL A 1 136 ? -44.604 -5.108 66.930 1.00 57.94 136 VAL A CA 1
ATOM 1010 C C . VAL A 1 136 ? -45.935 -4.510 66.468 1.00 57.94 136 VAL A C 1
ATOM 1012 O O . VAL A 1 136 ? -46.777 -5.211 65.915 1.00 57.94 136 VAL A O 1
ATOM 1015 N N . SER A 1 137 ? -46.147 -3.211 66.712 1.00 68.75 137 SER A N 1
ATOM 1016 C CA . SER A 1 137 ? -47.348 -2.490 66.263 1.00 68.75 137 SER A CA 1
ATOM 1017 C C . SER A 1 137 ? -47.482 -2.554 64.737 1.00 68.75 137 SER A C 1
ATOM 1019 O O . SER A 1 137 ? -46.513 -2.293 64.024 1.00 68.75 137 SER A O 1
ATOM 1021 N N . ALA A 1 138 ? -48.685 -2.833 64.226 1.00 71.94 138 ALA A N 1
ATOM 1022 C CA . ALA A 1 138 ? -48.971 -2.845 62.787 1.00 71.94 138 ALA A CA 1
ATOM 1023 C C . ALA A 1 138 ? -48.556 -1.529 62.096 1.00 71.94 138 ALA A C 1
ATOM 1025 O O . ALA A 1 138 ? -48.032 -1.548 60.984 1.00 71.94 138 ALA A O 1
ATOM 1026 N N . GLN A 1 139 ? -48.673 -0.398 62.803 1.00 71.62 139 GLN A N 1
ATOM 1027 C CA . GLN A 1 139 ? -48.211 0.903 62.312 1.00 71.62 139 GLN A CA 1
ATOM 1028 C C . GLN A 1 139 ? -46.690 0.975 62.113 1.00 71.62 139 GLN A C 1
ATOM 1030 O O . GLN A 1 139 ? -46.238 1.685 61.221 1.00 71.62 139 GLN A O 1
ATOM 1035 N N . TYR A 1 140 ? -45.883 0.262 62.905 1.00 74.19 140 TYR A N 1
ATOM 1036 C CA . TYR A 1 140 ? -44.423 0.223 62.737 1.00 74.19 140 TYR A CA 1
ATOM 1037 C C . TYR A 1 140 ? -44.024 -0.570 61.486 1.00 74.19 140 TYR A C 1
ATOM 1039 O O . TYR A 1 140 ? -43.149 -0.152 60.729 1.00 74.19 140 TYR A O 1
ATOM 1047 N N . VAL A 1 141 ? -44.710 -1.686 61.226 1.00 74.44 141 VAL A N 1
ATOM 1048 C CA . VAL A 1 141 ? -44.494 -2.488 60.012 1.00 74.44 141 VAL A CA 1
ATOM 1049 C C . VAL A 1 141 ? -44.822 -1.668 58.760 1.00 74.44 141 VAL A C 1
ATOM 1051 O O . VAL A 1 141 ? -44.037 -1.644 57.813 1.00 74.44 141 VAL A O 1
ATOM 1054 N N . GLU A 1 142 ? -45.931 -0.928 58.770 1.00 77.62 142 GLU A N 1
ATOM 1055 C CA . GLU A 1 142 ? -46.324 -0.087 57.633 1.00 77.62 142 GLU A CA 1
ATOM 1056 C C . GLU A 1 142 ? -45.454 1.161 57.448 1.00 77.62 142 GLU A C 1
ATOM 1058 O O . GLU A 1 142 ? -45.145 1.516 56.313 1.00 77.62 142 GLU A O 1
ATOM 1063 N N . SER A 1 143 ? -45.039 1.823 58.531 1.00 77.06 143 SER A N 1
ATOM 1064 C CA . SER A 1 143 ? -44.288 3.085 58.444 1.00 77.06 143 SER A CA 1
ATOM 1065 C C . SER A 1 143 ? -42.780 2.911 58.269 1.00 77.06 143 SER A C 1
ATOM 1067 O O . SER A 1 143 ? -42.137 3.799 57.712 1.00 77.06 143 SER A O 1
ATOM 1069 N N . VAL A 1 144 ? -42.207 1.793 58.726 1.00 76.38 144 VAL A N 1
ATOM 1070 C CA . VAL A 1 144 ? -40.749 1.583 58.725 1.00 76.38 144 VAL A CA 1
ATOM 1071 C C . VAL A 1 144 ? -40.352 0.407 57.841 1.00 76.38 144 VAL A C 1
ATOM 1073 O O . VAL A 1 144 ? -39.470 0.544 56.998 1.00 76.38 144 VAL A O 1
ATOM 1076 N N . VAL A 1 145 ? -41.009 -0.745 57.988 1.00 80.31 145 VAL A N 1
ATOM 1077 C CA . VAL A 1 145 ? -40.583 -1.974 57.297 1.00 80.31 145 VAL A CA 1
ATOM 1078 C C . VAL A 1 145 ? -40.975 -1.953 55.819 1.00 80.31 145 VAL A C 1
ATOM 1080 O O . VAL A 1 145 ? -40.149 -2.282 54.971 1.00 80.31 145 VAL A O 1
ATOM 1083 N N . LYS A 1 146 ? -42.198 -1.523 55.484 1.00 79.00 146 LYS A N 1
ATOM 1084 C CA . LYS A 1 146 ? -42.678 -1.491 54.093 1.00 79.00 146 LYS A CA 1
ATOM 1085 C C . LYS A 1 146 ? -41.855 -0.552 53.188 1.00 79.00 146 LYS A C 1
ATOM 1087 O O . LYS A 1 146 ? -41.419 -1.020 52.140 1.00 79.00 146 LYS A O 1
ATOM 1092 N N . PRO A 1 147 ? -41.534 0.701 53.575 1.00 85.88 147 PRO A N 1
ATOM 1093 C CA . PRO A 1 147 ? -40.689 1.567 52.749 1.00 85.88 147 PRO A CA 1
ATOM 1094 C C . PRO A 1 147 ? -39.270 1.023 52.553 1.00 85.88 147 PRO A C 1
ATOM 1096 O O . PRO A 1 147 ? -38.711 1.160 51.468 1.00 85.88 147 PRO A O 1
ATOM 1099 N N . LEU A 1 148 ? -38.690 0.384 53.578 1.00 83.88 148 LEU A N 1
ATOM 1100 C CA . LEU A 1 148 ? -37.381 -0.270 53.469 1.00 83.88 148 LEU A CA 1
ATOM 1101 C C . LEU A 1 148 ? -37.431 -1.468 52.516 1.00 83.88 148 LEU A C 1
ATOM 1103 O O . LEU A 1 148 ? -36.526 -1.643 51.704 1.00 83.88 148 LEU A O 1
ATOM 1107 N N . TRP A 1 149 ? -38.496 -2.267 52.577 1.00 88.00 149 TRP A N 1
ATOM 1108 C CA . TRP A 1 149 ? -38.707 -3.381 51.657 1.00 88.00 149 TRP A CA 1
ATOM 1109 C C . TRP A 1 149 ? -38.855 -2.906 50.207 1.00 88.00 149 TRP A C 1
ATOM 1111 O O . TRP A 1 149 ? -38.159 -3.400 49.319 1.00 88.00 149 TRP A O 1
ATOM 1121 N N . ASP A 1 150 ? -39.700 -1.899 49.978 1.00 85.69 150 ASP A N 1
ATOM 1122 C CA . ASP A 1 150 ? -39.907 -1.296 48.659 1.00 85.69 150 ASP A CA 1
ATOM 1123 C C . ASP A 1 150 ? -38.603 -0.683 48.120 1.00 85.69 150 ASP A C 1
ATOM 1125 O O . ASP A 1 150 ? -38.289 -0.823 46.936 1.00 85.69 150 ASP A O 1
ATOM 1129 N N . PHE A 1 151 ? -37.799 -0.064 48.993 1.00 89.31 151 PHE A N 1
ATOM 1130 C CA . PHE A 1 151 ? -36.471 0.443 48.653 1.00 89.31 151 PHE A CA 1
ATOM 1131 C C . PHE A 1 151 ? -35.518 -0.678 48.220 1.00 89.31 151 PHE A C 1
ATOM 1133 O O . PHE A 1 151 ? -34.913 -0.579 47.153 1.00 89.31 151 PHE A O 1
ATOM 1140 N N . VAL A 1 152 ? -35.418 -1.767 48.989 1.00 89.19 152 VAL A N 1
ATOM 1141 C CA . VAL A 1 152 ? -34.559 -2.917 48.655 1.00 89.19 152 VAL A CA 1
ATOM 1142 C C . VAL A 1 152 ? -34.997 -3.572 47.343 1.00 89.19 152 VAL A C 1
ATOM 1144 O O . VAL A 1 152 ? -34.156 -3.910 46.509 1.00 89.19 152 VAL A O 1
ATOM 1147 N N . HIS A 1 153 ? -36.303 -3.728 47.114 1.00 90.50 153 HIS A N 1
ATOM 1148 C CA . HIS A 1 153 ? -36.825 -4.241 45.845 1.00 90.50 153 HIS A CA 1
ATOM 1149 C C . HIS A 1 153 ? -36.510 -3.321 44.669 1.00 90.50 153 HIS A C 1
ATOM 1151 O O . HIS A 1 153 ? -36.072 -3.797 43.621 1.00 90.50 153 HIS A O 1
ATOM 1157 N N . ARG A 1 154 ? -36.664 -2.006 44.841 1.00 91.62 154 ARG A N 1
ATOM 1158 C CA . ARG A 1 154 ? -36.288 -1.034 43.813 1.00 91.62 154 ARG A CA 1
ATOM 1159 C C . ARG A 1 154 ? -34.796 -1.109 43.497 1.00 91.62 154 ARG A C 1
ATOM 1161 O O . ARG A 1 154 ? -34.439 -1.250 42.335 1.00 91.62 154 ARG A O 1
ATOM 1168 N N . GLN A 1 155 ? -33.946 -1.136 44.520 1.00 90.25 155 GLN A N 1
ATOM 1169 C CA . GLN A 1 155 ? -32.501 -1.263 44.353 1.00 90.25 155 GLN A CA 1
ATOM 1170 C C . GLN A 1 155 ? -32.113 -2.582 43.660 1.00 90.25 155 GLN A C 1
ATOM 1172 O O . GLN A 1 155 ? -31.218 -2.603 42.817 1.00 90.25 155 GLN A O 1
ATOM 1177 N N . THR A 1 156 ? -32.811 -3.679 43.966 1.00 90.62 156 THR A N 1
ATOM 1178 C CA . THR A 1 156 ? -32.606 -4.983 43.312 1.00 90.62 156 THR A CA 1
ATOM 1179 C C . THR A 1 156 ? -32.966 -4.927 41.824 1.00 90.62 156 THR A C 1
ATOM 1181 O O . THR A 1 156 ? -32.220 -5.437 40.984 1.00 90.62 156 THR A O 1
ATOM 1184 N N . ASN A 1 157 ? -34.073 -4.267 41.475 1.00 90.75 157 ASN A N 1
ATOM 1185 C CA . ASN A 1 157 ? -34.485 -4.069 40.084 1.00 90.75 157 ASN A CA 1
ATOM 1186 C C . ASN A 1 157 ? -33.525 -3.150 39.317 1.00 90.75 157 ASN A C 1
ATOM 1188 O O . ASN A 1 157 ? -33.164 -3.451 38.175 1.00 90.75 157 ASN A O 1
ATOM 1192 N N . ASP A 1 158 ? -33.067 -2.071 39.950 1.00 92.62 158 ASP A N 1
ATOM 1193 C CA . ASP A 1 158 ? -32.093 -1.147 39.367 1.00 92.62 158 ASP A CA 1
ATOM 1194 C C . ASP A 1 158 ? -30.763 -1.870 39.105 1.00 92.62 158 ASP A C 1
ATOM 1196 O O . ASP A 1 158 ? -30.188 -1.751 38.022 1.00 92.62 158 ASP A O 1
ATOM 1200 N N . PHE A 1 159 ? -30.316 -2.716 40.041 1.00 90.94 159 PHE A N 1
ATOM 1201 C CA . PHE A 1 159 ? -29.125 -3.546 39.861 1.00 90.94 159 PHE A CA 1
ATOM 1202 C C . PHE A 1 159 ? -29.281 -4.570 38.726 1.00 90.94 159 PHE A C 1
ATOM 1204 O O . PHE A 1 159 ? -28.353 -4.768 37.942 1.00 90.94 159 PHE A O 1
ATOM 1211 N N . SER A 1 160 ? -30.455 -5.196 38.592 1.00 91.31 160 SER A N 1
ATOM 1212 C CA . SER A 1 160 ? -30.746 -6.112 37.480 1.00 91.31 160 SER A CA 1
ATOM 1213 C C . SER A 1 160 ? -30.692 -5.392 36.126 1.00 91.31 160 SER A C 1
ATOM 1215 O O . SER A 1 160 ? -30.043 -5.862 35.189 1.00 91.31 160 SER A O 1
ATOM 1217 N N . THR A 1 161 ? -31.287 -4.199 36.049 1.00 92.00 161 THR A N 1
ATOM 1218 C CA . THR A 1 161 ? -31.262 -3.343 34.851 1.00 92.00 161 THR A CA 1
ATOM 1219 C C . THR A 1 161 ? -29.836 -2.928 34.497 1.00 92.00 161 THR A C 1
ATOM 1221 O O . THR A 1 161 ? -29.428 -3.005 33.339 1.00 92.00 161 THR A O 1
ATOM 1224 N N . LEU A 1 162 ? -29.043 -2.550 35.501 1.00 91.75 162 LEU A N 1
ATOM 1225 C CA . LEU A 1 162 ? -27.641 -2.193 35.319 1.00 91.75 162 LEU A CA 1
ATOM 1226 C C . LEU A 1 162 ? -26.818 -3.381 34.805 1.00 91.75 162 LEU A C 1
ATOM 1228 O O . LEU A 1 162 ? -26.032 -3.233 33.871 1.00 91.75 162 LEU A O 1
ATOM 1232 N N . LYS A 1 163 ? -27.025 -4.576 35.368 1.00 92.19 163 LYS A N 1
ATOM 1233 C CA . LYS A 1 163 ? -26.367 -5.807 34.914 1.00 92.19 163 LYS A CA 1
ATOM 1234 C C . LYS A 1 163 ? -26.699 -6.114 33.451 1.00 92.19 163 LYS A C 1
ATOM 1236 O O . LYS A 1 163 ? -25.800 -6.472 32.691 1.00 92.19 163 LYS A O 1
ATOM 1241 N N . GLN A 1 164 ? -27.961 -5.944 33.058 1.00 93.62 164 GLN A N 1
ATOM 1242 C CA . GLN A 1 164 ? -28.400 -6.111 31.674 1.00 93.62 164 GLN A CA 1
ATOM 1243 C C . GLN A 1 164 ? -27.711 -5.101 30.743 1.00 93.62 164 GLN A C 1
ATOM 1245 O O . GLN A 1 164 ? -27.139 -5.499 29.729 1.00 93.62 164 GLN A O 1
ATOM 1250 N N . ALA A 1 165 ? -27.663 -3.822 31.123 1.00 91.50 165 ALA A N 1
ATOM 1251 C CA . ALA A 1 165 ? -26.989 -2.782 30.344 1.00 91.50 165 ALA A CA 1
ATOM 1252 C C . ALA A 1 165 ? -25.481 -3.053 30.175 1.00 91.50 165 ALA A C 1
ATOM 1254 O O . ALA A 1 165 ? -24.934 -2.892 29.083 1.00 91.50 165 ALA A O 1
ATOM 1255 N N . PHE A 1 166 ? -24.800 -3.526 31.226 1.00 92.50 166 PHE A N 1
ATOM 1256 C CA . PHE A 1 166 ? -23.393 -3.933 31.134 1.00 92.50 166 PHE A CA 1
ATOM 1257 C C . PHE A 1 166 ? -23.185 -5.118 30.191 1.00 92.50 166 PHE A C 1
ATOM 1259 O O . PHE A 1 166 ? -22.194 -5.155 29.458 1.00 92.50 166 PHE A O 1
ATOM 1266 N N . GLN A 1 167 ? -24.106 -6.081 30.191 1.00 94.56 167 GLN A N 1
ATOM 1267 C CA . GLN A 1 167 ? -24.030 -7.220 29.285 1.00 94.56 167 GLN A CA 1
ATOM 1268 C C . GLN A 1 167 ? -24.210 -6.781 27.822 1.00 94.56 167 GLN A C 1
ATOM 1270 O O . GLN A 1 167 ? -23.410 -7.159 26.969 1.00 94.56 167 GLN A O 1
ATOM 1275 N N . GLU A 1 168 ? -25.167 -5.897 27.538 1.00 93.00 168 GLU A N 1
ATOM 1276 C CA . GLU A 1 168 ? -25.369 -5.319 26.200 1.00 93.00 168 GLU A CA 1
ATOM 1277 C C . GLU A 1 168 ? -24.170 -4.479 25.731 1.00 93.00 168 GLU A C 1
ATOM 1279 O O . GLU A 1 168 ? -23.767 -4.534 24.559 1.00 93.00 168 GLU A O 1
ATOM 1284 N N . ALA A 1 169 ? -23.555 -3.725 26.647 1.00 92.19 169 ALA A N 1
ATOM 1285 C CA . ALA A 1 169 ? -22.332 -2.978 26.375 1.00 92.19 169 ALA A CA 1
ATOM 1286 C C . ALA A 1 169 ? -21.174 -3.922 26.021 1.00 92.19 169 ALA A C 1
ATOM 1288 O O . ALA A 1 169 ? -20.479 -3.708 25.024 1.00 92.19 169 ALA A O 1
ATOM 1289 N N . LYS A 1 170 ? -21.001 -5.008 26.783 1.00 95.06 170 LYS A N 1
ATOM 1290 C CA . LYS A 1 170 ? -19.992 -6.040 26.516 1.00 95.06 170 LYS A CA 1
ATOM 1291 C C . LYS A 1 170 ? -20.185 -6.681 25.140 1.00 95.06 170 LYS A C 1
ATOM 1293 O O . LYS A 1 170 ? -19.218 -6.800 24.385 1.00 95.06 170 LYS A O 1
ATOM 1298 N N . ASP A 1 171 ? -21.416 -7.032 24.784 1.00 94.00 171 ASP A N 1
ATOM 1299 C CA . ASP A 1 171 ? -21.731 -7.633 23.483 1.00 94.00 171 ASP A CA 1
ATOM 1300 C C . ASP A 1 171 ? -21.469 -6.648 22.332 1.00 94.00 171 ASP A C 1
ATOM 1302 O O . ASP A 1 171 ? -20.939 -7.012 21.276 1.00 94.00 171 ASP A O 1
ATOM 1306 N N . THR A 1 172 ? -21.755 -5.362 22.551 1.00 94.06 172 THR A N 1
ATOM 1307 C CA . THR A 1 172 ? -21.422 -4.294 21.602 1.00 94.06 172 THR A CA 1
ATOM 1308 C C . THR A 1 172 ? -19.917 -4.142 21.407 1.00 94.06 172 THR A C 1
ATOM 1310 O O . THR A 1 172 ? -19.470 -4.035 20.262 1.00 94.06 172 THR A O 1
ATOM 1313 N N . VAL A 1 173 ? -19.123 -4.185 22.479 1.00 96.06 173 VAL A N 1
ATOM 1314 C CA . VAL A 1 173 ? -17.656 -4.144 22.387 1.00 96.06 173 VAL A CA 1
ATOM 1315 C C . VAL A 1 173 ? -17.127 -5.349 21.612 1.00 96.06 173 VAL A C 1
ATOM 1317 O O . VAL A 1 173 ? -16.318 -5.169 20.703 1.00 96.06 173 VAL A O 1
ATOM 1320 N N . ALA A 1 174 ? -17.617 -6.559 21.893 1.00 90.12 174 ALA A N 1
ATOM 1321 C CA . ALA A 1 174 ? -17.211 -7.762 21.165 1.00 90.12 174 ALA A CA 1
ATOM 1322 C C . ALA A 1 174 ? -17.504 -7.645 19.657 1.00 90.12 174 ALA A C 1
ATOM 1324 O O . ALA A 1 174 ? -16.649 -7.935 18.812 1.00 90.12 174 ALA A O 1
ATOM 1325 N N . ARG A 1 175 ? -18.688 -7.131 19.303 1.00 94.81 175 ARG A N 1
ATOM 1326 C CA . ARG A 1 175 ? -19.065 -6.852 17.913 1.00 94.81 175 ARG A CA 1
ATOM 1327 C C . ARG A 1 175 ? -18.152 -5.802 17.272 1.00 94.81 175 ARG A C 1
ATOM 1329 O O . ARG A 1 175 ? -17.673 -6.028 16.162 1.00 94.81 175 ARG A O 1
ATOM 1336 N N . LEU A 1 176 ? -17.860 -4.694 17.954 1.00 96.44 176 LEU A N 1
ATOM 1337 C CA . LEU A 1 176 ? -16.946 -3.660 17.450 1.00 96.44 176 LEU A CA 1
ATOM 1338 C C . LEU A 1 176 ? -15.523 -4.193 17.252 1.00 96.44 176 LEU A C 1
ATOM 1340 O O . LEU A 1 176 ? -14.917 -3.928 16.218 1.00 96.44 176 LEU A O 1
ATOM 1344 N N . GLN A 1 177 ? -15.012 -5.003 18.179 1.00 94.69 177 GLN A N 1
ATOM 1345 C CA . GLN A 1 177 ? -13.710 -5.657 18.036 1.00 94.69 177 GLN A CA 1
ATOM 1346 C C . GLN A 1 177 ? -13.667 -6.578 16.810 1.00 94.69 177 GLN A C 1
ATOM 1348 O O . GLN A 1 177 ? -12.679 -6.576 16.074 1.00 94.69 177 GLN A O 1
ATOM 1353 N N . SER A 1 178 ? -14.735 -7.341 16.555 1.00 94.06 178 SER A N 1
ATOM 1354 C CA . SER A 1 178 ? -14.822 -8.183 15.354 1.00 94.06 178 SER A CA 1
ATOM 1355 C C . SER A 1 178 ? -14.839 -7.355 14.061 1.00 94.06 178 SER A C 1
ATOM 1357 O O . SER A 1 178 ? -14.169 -7.706 13.090 1.00 94.06 178 SER A O 1
ATOM 1359 N N . GLU A 1 179 ? -15.528 -6.212 14.067 1.00 93.38 179 GLU A N 1
ATOM 1360 C CA . GLU A 1 179 ? -15.612 -5.302 12.925 1.00 93.38 179 GLU A CA 1
ATOM 1361 C C . GLU A 1 179 ? -14.281 -4.583 12.662 1.00 93.38 179 GLU A C 1
ATOM 1363 O O . GLU A 1 179 ? -13.886 -4.448 11.505 1.00 93.38 179 GLU A O 1
ATOM 1368 N N . ILE A 1 180 ? -13.552 -4.181 13.708 1.00 94.75 180 ILE A N 1
ATOM 1369 C CA . ILE A 1 180 ? -12.196 -3.624 13.587 1.00 94.75 180 ILE A CA 1
ATOM 1370 C C . ILE A 1 180 ? -11.268 -4.656 12.939 1.00 94.75 180 ILE A C 1
ATOM 1372 O O . ILE A 1 180 ? -10.680 -4.367 11.901 1.00 94.75 180 ILE A O 1
ATOM 1376 N N . LYS A 1 181 ? -11.232 -5.894 13.453 1.00 96.06 181 LYS A N 1
ATOM 1377 C CA . LYS A 1 181 ? -10.423 -6.978 12.863 1.00 96.06 181 LYS A CA 1
ATOM 1378 C C . LYS A 1 181 ? -10.768 -7.227 11.393 1.00 96.06 181 LYS A C 1
ATOM 1380 O O . LYS A 1 181 ? -9.879 -7.413 10.563 1.00 96.06 181 LYS A O 1
ATOM 1385 N N . ARG A 1 182 ? -12.061 -7.212 11.052 1.00 97.75 182 ARG A N 1
ATOM 1386 C CA . ARG A 1 182 ? -12.525 -7.349 9.666 1.00 97.75 182 ARG A CA 1
ATOM 1387 C C . ARG A 1 182 ? -12.028 -6.191 8.795 1.00 97.75 182 ARG A C 1
ATOM 1389 O O . ARG A 1 182 ? -11.579 -6.429 7.676 1.00 97.75 182 ARG A O 1
ATOM 1396 N N . ARG A 1 183 ? -12.099 -4.949 9.286 1.00 96.25 183 ARG A N 1
ATOM 1397 C CA . ARG A 1 183 ? -11.605 -3.762 8.568 1.00 96.25 183 ARG A CA 1
ATOM 1398 C C . ARG A 1 183 ? -10.093 -3.794 8.377 1.00 96.25 183 ARG A C 1
ATOM 1400 O O . ARG A 1 183 ? -9.647 -3.509 7.270 1.00 96.25 183 ARG A O 1
ATOM 1407 N N . ASP A 1 184 ? -9.333 -4.212 9.381 1.00 97.06 184 ASP A N 1
ATOM 1408 C CA . ASP A 1 184 ? -7.877 -4.350 9.282 1.00 97.06 184 ASP A CA 1
ATOM 1409 C C . ASP A 1 184 ? -7.484 -5.369 8.211 1.00 97.06 184 ASP A C 1
ATOM 1411 O O . ASP A 1 184 ? -6.621 -5.094 7.376 1.00 97.06 184 ASP A O 1
ATOM 1415 N N . ALA A 1 185 ? -8.177 -6.511 8.155 1.00 95.88 185 ALA A N 1
ATOM 1416 C CA . ALA A 1 185 ? -7.968 -7.507 7.106 1.00 95.88 185 ALA A CA 1
ATOM 1417 C C . ALA A 1 185 ? -8.248 -6.941 5.701 1.00 95.88 185 ALA A C 1
ATOM 1419 O O . ALA A 1 185 ? -7.482 -7.185 4.768 1.00 95.88 185 ALA A O 1
ATOM 1420 N N . VAL A 1 186 ? -9.310 -6.141 5.546 1.00 97.00 186 VAL A N 1
ATOM 1421 C CA . VAL A 1 186 ? -9.638 -5.476 4.272 1.00 97.00 186 VAL A CA 1
ATOM 1422 C C . VAL A 1 186 ? -8.574 -4.447 3.887 1.00 97.00 186 VAL A C 1
ATOM 1424 O O . VAL A 1 186 ? -8.162 -4.402 2.728 1.00 97.00 186 VAL A O 1
ATOM 1427 N N . VAL A 1 187 ? -8.112 -3.627 4.834 1.00 96.44 187 VAL A N 1
ATOM 1428 C CA . VAL A 1 187 ? -7.055 -2.634 4.588 1.00 96.44 187 VAL A CA 1
ATOM 1429 C C . VAL A 1 187 ? -5.753 -3.326 4.195 1.00 96.44 187 VAL A C 1
ATOM 1431 O O . VAL A 1 187 ? -5.132 -2.915 3.215 1.00 96.44 187 VAL A O 1
ATOM 1434 N N . LYS A 1 188 ? -5.377 -4.402 4.891 1.00 96.75 188 LYS A N 1
ATOM 1435 C CA . LYS A 1 188 ? -4.197 -5.207 4.568 1.00 96.75 188 LYS A CA 1
ATOM 1436 C C . LYS A 1 188 ? -4.275 -5.769 3.147 1.00 96.75 188 LYS A C 1
ATOM 1438 O O . LYS A 1 188 ? -3.390 -5.486 2.347 1.00 96.75 188 LYS A O 1
ATOM 1443 N N . ALA A 1 189 ? -5.373 -6.441 2.795 1.00 95.62 189 ALA A N 1
ATOM 1444 C CA . ALA A 1 189 ? -5.573 -6.993 1.452 1.00 95.62 189 ALA A CA 1
ATOM 1445 C C . ALA A 1 189 ? -5.561 -5.908 0.358 1.00 95.62 189 ALA A C 1
ATOM 1447 O O . ALA A 1 189 ? -5.024 -6.102 -0.734 1.00 95.62 189 ALA A O 1
ATOM 1448 N N . ARG A 1 190 ? -6.137 -4.733 0.645 1.00 95.81 190 ARG A N 1
ATOM 1449 C CA . ARG A 1 190 ? -6.095 -3.583 -0.266 1.00 95.81 190 ARG A CA 1
ATOM 1450 C C . ARG A 1 190 ? -4.660 -3.094 -0.471 1.00 95.81 190 ARG A C 1
ATOM 1452 O O . ARG A 1 190 ? -4.276 -2.828 -1.606 1.00 95.81 190 ARG A O 1
ATOM 1459 N N . ASN A 1 191 ? -3.887 -2.962 0.603 1.00 95.62 191 ASN A N 1
ATOM 1460 C CA . ASN A 1 191 ? -2.508 -2.486 0.539 1.00 95.62 191 ASN A CA 1
ATOM 1461 C C . ASN A 1 191 ? -1.607 -3.482 -0.206 1.00 95.62 191 ASN A C 1
ATOM 1463 O O . ASN A 1 191 ? -0.889 -3.062 -1.105 1.00 95.62 191 ASN A O 1
ATOM 1467 N N . GLU A 1 192 ? -1.733 -4.783 0.067 1.00 96.00 192 GLU A N 1
ATOM 1468 C CA . GLU A 1 192 ? -1.026 -5.849 -0.665 1.00 96.00 192 GLU A CA 1
ATOM 1469 C C . GLU A 1 192 ? -1.339 -5.806 -2.170 1.00 96.00 192 GLU A C 1
ATOM 1471 O O . GLU A 1 192 ? -0.448 -5.909 -3.013 1.00 96.00 192 GLU A O 1
ATOM 1476 N N . LYS A 1 193 ? -2.608 -5.573 -2.539 1.00 96.75 193 LYS A N 1
ATOM 1477 C CA . LYS A 1 193 ? -2.993 -5.395 -3.945 1.00 96.75 193 LYS A CA 1
ATOM 1478 C C . LYS A 1 193 ? -2.335 -4.162 -4.571 1.00 96.75 193 LYS A C 1
ATOM 1480 O O . LYS A 1 193 ? -1.890 -4.233 -5.715 1.00 96.75 193 LYS A O 1
ATOM 1485 N N . HIS A 1 194 ? -2.300 -3.032 -3.863 1.00 96.56 194 HIS A N 1
ATOM 1486 C CA . HIS A 1 194 ? -1.641 -1.821 -4.358 1.00 96.56 194 HIS A CA 1
ATOM 1487 C C . HIS A 1 194 ? -0.135 -2.017 -4.524 1.00 96.56 194 HIS A C 1
ATOM 1489 O O . HIS A 1 194 ? 0.401 -1.617 -5.553 1.00 96.56 194 HIS A O 1
ATOM 1495 N N . GLU A 1 195 ? 0.521 -2.670 -3.569 1.00 96.25 195 GLU A N 1
ATOM 1496 C CA . GLU A 1 195 ? 1.937 -3.027 -3.655 1.00 96.25 195 GLU A CA 1
ATOM 1497 C C . GLU A 1 195 ? 2.210 -3.910 -4.880 1.00 96.25 195 GLU A C 1
ATOM 1499 O O . GLU A 1 195 ? 3.098 -3.600 -5.670 1.00 96.25 195 GLU A O 1
ATOM 1504 N N . GLY A 1 196 ? 1.367 -4.919 -5.133 1.00 95.62 196 GLY A N 1
ATOM 1505 C CA . GLY A 1 196 ? 1.464 -5.747 -6.339 1.00 95.62 196 GLY A CA 1
ATOM 1506 C C . GLY A 1 196 ? 1.299 -4.960 -7.647 1.00 95.62 196 GLY A C 1
ATOM 1507 O O . GLY A 1 196 ? 2.020 -5.202 -8.616 1.00 95.62 196 GLY A O 1
ATOM 1508 N N . VAL A 1 197 ? 0.387 -3.981 -7.688 1.00 95.75 197 VAL A N 1
ATOM 1509 C CA . VAL A 1 197 ? 0.220 -3.095 -8.857 1.00 95.75 197 VAL A CA 1
ATOM 1510 C C . VAL A 1 197 ? 1.449 -2.211 -9.061 1.00 95.75 197 VAL A C 1
ATOM 1512 O O . VAL A 1 197 ? 1.922 -2.091 -10.191 1.00 95.75 197 VAL A O 1
ATOM 1515 N N . VAL A 1 198 ? 1.975 -1.607 -7.993 1.00 96.88 198 VAL A N 1
ATOM 1516 C CA . VAL A 1 198 ? 3.184 -0.773 -8.054 1.00 96.88 198 VAL A CA 1
ATOM 1517 C C . VAL A 1 198 ? 4.370 -1.604 -8.530 1.00 96.88 198 VAL A C 1
ATOM 1519 O O . VAL A 1 198 ? 5.055 -1.187 -9.461 1.00 96.88 198 VAL A O 1
ATOM 1522 N N . GLN A 1 199 ? 4.566 -2.802 -7.977 1.00 96.69 199 GLN A N 1
ATOM 1523 C CA . GLN A 1 199 ? 5.639 -3.699 -8.395 1.00 96.69 199 GLN A CA 1
ATOM 1524 C C . GLN A 1 199 ? 5.520 -4.058 -9.880 1.00 96.69 199 GLN A C 1
ATOM 1526 O O . GLN A 1 199 ? 6.483 -3.912 -10.624 1.00 96.69 199 GLN A O 1
ATOM 1531 N N . SER A 1 200 ? 4.319 -4.409 -10.351 1.00 97.00 200 SER A N 1
ATOM 1532 C CA . SER A 1 200 ? 4.082 -4.695 -11.772 1.00 97.00 200 SER A CA 1
ATOM 1533 C C . SER A 1 200 ? 4.398 -3.497 -12.679 1.00 97.00 200 SER A C 1
ATOM 1535 O O . SER A 1 200 ? 4.954 -3.667 -13.767 1.00 97.00 200 SER A O 1
ATOM 1537 N N . GLN A 1 201 ? 4.069 -2.276 -12.249 1.00 95.75 201 GLN A N 1
ATOM 1538 C CA . GLN A 1 201 ? 4.407 -1.061 -12.993 1.00 95.75 201 GLN A CA 1
ATOM 1539 C C . GLN A 1 201 ? 5.916 -0.798 -13.014 1.00 95.75 201 GLN A C 1
ATOM 1541 O O . GLN A 1 201 ? 6.443 -0.430 -14.064 1.00 95.75 201 GLN A O 1
ATOM 1546 N N . VAL A 1 202 ? 6.607 -1.012 -11.892 1.00 96.69 202 VAL A N 1
ATOM 1547 C CA . VAL A 1 202 ? 8.070 -0.909 -11.797 1.00 96.69 202 VAL A CA 1
ATOM 1548 C C . VAL A 1 202 ? 8.742 -1.940 -12.699 1.00 96.69 202 VAL A C 1
ATOM 1550 O O . VAL A 1 202 ? 9.642 -1.581 -13.455 1.00 96.69 202 VAL A O 1
ATOM 1553 N N . ASP A 1 203 ? 8.270 -3.185 -12.700 1.00 95.50 203 ASP A N 1
ATOM 1554 C CA . ASP A 1 203 ? 8.800 -4.248 -13.555 1.00 95.50 203 ASP A CA 1
ATOM 1555 C C . ASP A 1 203 ? 8.608 -3.908 -15.037 1.00 95.50 203 ASP A C 1
ATOM 1557 O O . ASP A 1 203 ? 9.547 -4.003 -15.828 1.00 95.50 203 ASP A O 1
ATOM 1561 N N . LYS A 1 204 ? 7.417 -3.424 -15.413 1.00 95.81 204 LYS A N 1
ATOM 1562 C CA . LYS A 1 204 ? 7.133 -2.973 -16.781 1.00 95.81 204 LYS A CA 1
ATOM 1563 C C . LYS A 1 204 ? 8.011 -1.791 -17.188 1.00 95.81 204 LYS A C 1
ATOM 1565 O O . LYS A 1 204 ? 8.492 -1.744 -18.318 1.00 95.81 204 LYS A O 1
ATOM 1570 N N . LEU A 1 205 ? 8.218 -0.831 -16.288 1.00 94.12 205 LEU A N 1
ATOM 1571 C CA . LEU A 1 205 ? 9.107 0.301 -16.527 1.00 94.12 205 LEU A CA 1
ATOM 1572 C C . LEU A 1 205 ? 10.549 -0.177 -16.729 1.00 94.12 205 LEU A C 1
ATOM 1574 O O . LEU A 1 205 ? 11.198 0.248 -17.679 1.00 94.12 205 LEU A O 1
ATOM 1578 N N . ASN A 1 206 ? 11.027 -1.087 -15.885 1.00 93.00 206 ASN A N 1
ATOM 1579 C CA . ASN A 1 206 ? 12.371 -1.646 -15.966 1.00 93.00 206 ASN A CA 1
ATOM 1580 C C . ASN A 1 206 ? 12.589 -2.418 -17.276 1.00 93.00 206 ASN A C 1
ATOM 1582 O O . ASN A 1 206 ? 13.614 -2.247 -17.932 1.00 93.00 206 ASN A O 1
ATOM 1586 N N . GLU A 1 207 ? 11.602 -3.207 -17.703 1.00 91.81 207 GLU A N 1
ATOM 1587 C CA . GLU A 1 207 ? 11.653 -3.904 -18.988 1.00 91.81 207 GLU A CA 1
ATOM 1588 C C . GLU A 1 207 ? 11.683 -2.920 -20.162 1.00 91.81 207 GLU A C 1
ATOM 1590 O O . GLU A 1 207 ? 12.526 -3.035 -21.049 1.00 91.81 207 GLU A O 1
ATOM 1595 N N . ASN A 1 208 ? 10.846 -1.879 -20.124 1.00 89.12 208 ASN A N 1
ATOM 1596 C CA . ASN A 1 208 ? 10.885 -0.823 -21.133 1.00 89.12 208 ASN A CA 1
ATOM 1597 C C . ASN A 1 208 ? 12.264 -0.144 -21.181 1.00 89.12 208 ASN A C 1
ATOM 1599 O O . ASN A 1 208 ? 12.816 0.033 -22.264 1.00 89.12 208 ASN A O 1
ATOM 1603 N N . LEU A 1 209 ? 12.851 0.183 -20.026 1.00 85.94 209 LEU A N 1
ATOM 1604 C CA . LEU A 1 209 ? 14.195 0.763 -19.930 1.00 85.94 209 LEU A CA 1
ATOM 1605 C C . LEU A 1 209 ? 15.280 -0.157 -20.499 1.00 85.94 209 LEU A C 1
ATOM 1607 O O . LEU A 1 209 ? 16.205 0.341 -21.135 1.00 85.94 209 LEU A O 1
ATOM 1611 N N . ARG A 1 210 ? 15.167 -1.475 -20.308 1.00 83.38 210 ARG A N 1
ATOM 1612 C CA . ARG A 1 210 ? 16.079 -2.457 -20.917 1.00 83.38 210 ARG A CA 1
ATOM 1613 C C . ARG A 1 210 ? 15.892 -2.580 -22.424 1.00 83.38 210 ARG A C 1
ATOM 1615 O O . ARG A 1 210 ? 16.869 -2.785 -23.134 1.00 83.38 210 ARG A O 1
ATOM 1622 N N . SER A 1 211 ? 14.654 -2.465 -22.902 1.00 80.44 211 SER A N 1
ATOM 1623 C CA . SER A 1 211 ? 14.328 -2.534 -24.330 1.00 80.44 211 SER A CA 1
ATOM 1624 C C . SER A 1 211 ? 14.722 -1.269 -25.101 1.00 80.44 211 SER A C 1
ATOM 1626 O O . SER A 1 211 ? 14.901 -1.314 -26.319 1.00 80.44 211 SER A O 1
ATOM 1628 N N . CYS A 1 212 ? 14.868 -0.134 -24.409 1.00 80.25 212 CYS A N 1
ATOM 1629 C CA . CYS A 1 212 ? 15.384 1.085 -25.007 1.00 80.25 212 CYS A CA 1
ATOM 1630 C C . CYS A 1 212 ? 16.815 0.853 -25.492 1.00 80.25 212 CYS A C 1
ATOM 1632 O O . CYS A 1 212 ? 17.676 0.412 -24.732 1.00 80.25 212 CYS A O 1
ATOM 1634 N N . VAL A 1 213 ? 17.063 1.209 -26.756 1.00 76.88 213 VAL A N 1
ATOM 1635 C CA . VAL A 1 213 ? 18.394 1.171 -27.369 1.00 76.88 213 VAL A CA 1
ATOM 1636 C C . VAL A 1 213 ? 19.376 1.867 -26.439 1.00 76.88 213 VAL A C 1
ATOM 1638 O O . VAL A 1 213 ? 19.239 3.059 -26.142 1.00 76.88 213 VAL A O 1
ATOM 1641 N N . THR A 1 214 ? 20.361 1.118 -25.954 1.00 81.31 214 THR A N 1
ATOM 1642 C CA . THR A 1 214 ? 21.315 1.683 -25.014 1.00 81.31 214 THR A CA 1
ATOM 1643 C C . THR A 1 214 ? 22.255 2.625 -25.758 1.00 81.31 214 THR A C 1
ATOM 1645 O O . THR A 1 214 ? 22.512 2.491 -26.958 1.00 81.31 214 THR A O 1
ATOM 1648 N N . ARG A 1 215 ? 22.840 3.584 -25.036 1.00 80.75 215 ARG A N 1
ATOM 1649 C CA . ARG A 1 215 ? 23.901 4.435 -25.592 1.00 80.75 215 ARG A CA 1
ATOM 1650 C C . ARG A 1 215 ? 25.035 3.594 -26.195 1.00 80.75 215 ARG A C 1
ATOM 1652 O O . ARG A 1 215 ? 25.599 3.978 -27.213 1.00 80.75 215 ARG A O 1
ATOM 1659 N N . ASN A 1 216 ? 25.335 2.444 -25.593 1.00 85.75 216 ASN A N 1
ATOM 1660 C CA . ASN A 1 216 ? 26.350 1.521 -26.091 1.00 85.75 216 ASN A CA 1
ATOM 1661 C C . ASN A 1 216 ? 25.950 0.890 -27.429 1.00 85.75 216 ASN A C 1
ATOM 1663 O O . ASN A 1 216 ? 26.797 0.782 -28.310 1.00 85.75 216 ASN A O 1
ATOM 1667 N N . ASP A 1 217 ? 24.677 0.540 -27.626 1.00 90.31 217 ASP A N 1
ATOM 1668 C CA . ASP A 1 217 ? 24.192 0.012 -28.907 1.00 90.31 217 ASP A CA 1
ATOM 1669 C C . ASP A 1 217 ? 24.325 1.044 -30.030 1.00 90.31 217 ASP A C 1
ATOM 1671 O O . ASP A 1 217 ? 24.750 0.699 -31.135 1.00 90.31 217 ASP A O 1
ATOM 1675 N N . LEU A 1 218 ? 24.041 2.318 -29.733 1.00 90.12 218 LEU A N 1
ATOM 1676 C CA . LEU A 1 218 ? 24.247 3.427 -30.670 1.00 90.12 218 LEU A CA 1
ATOM 1677 C C . LEU A 1 218 ? 25.730 3.641 -30.988 1.00 90.12 218 LEU A C 1
ATOM 1679 O O . LEU A 1 218 ? 26.078 3.726 -32.161 1.00 90.12 218 LEU A O 1
ATOM 1683 N N . ILE A 1 219 ? 26.607 3.655 -29.978 1.00 90.44 219 ILE A N 1
ATOM 1684 C CA . ILE A 1 219 ? 28.064 3.768 -30.178 1.00 90.44 219 ILE A CA 1
ATOM 1685 C C . ILE A 1 219 ? 28.575 2.605 -31.042 1.00 90.44 219 ILE A C 1
ATOM 1687 O O . ILE A 1 219 ? 29.330 2.814 -31.991 1.00 90.44 219 ILE A O 1
ATOM 1691 N N . ASN A 1 220 ? 28.131 1.377 -30.765 1.00 94.00 220 ASN A N 1
ATOM 1692 C CA . ASN A 1 220 ? 28.507 0.193 -31.537 1.00 94.00 220 ASN A CA 1
ATOM 1693 C C . ASN A 1 220 ? 27.971 0.245 -32.976 1.00 94.00 220 ASN A C 1
ATOM 1695 O O . ASN A 1 220 ? 28.627 -0.228 -33.906 1.00 94.00 220 ASN A O 1
ATOM 1699 N N . ALA A 1 221 ? 26.766 0.779 -33.187 1.00 94.38 221 ALA A N 1
ATOM 1700 C CA . ALA A 1 221 ? 26.214 0.994 -34.522 1.00 94.38 221 ALA A CA 1
ATOM 1701 C C . ALA A 1 221 ? 27.012 2.059 -35.289 1.00 94.38 221 ALA A C 1
ATOM 1703 O O . ALA A 1 221 ? 27.400 1.819 -36.429 1.00 94.38 221 ALA A O 1
ATOM 1704 N N . GLU A 1 222 ? 27.330 3.184 -34.651 1.00 95.44 222 GLU A N 1
ATOM 1705 C CA . GLU A 1 222 ? 28.129 4.266 -35.230 1.00 95.44 222 GLU A CA 1
ATOM 1706 C C . GLU A 1 222 ? 29.533 3.788 -35.619 1.00 95.44 222 GLU A C 1
ATOM 1708 O O . GLU A 1 222 ? 29.986 4.038 -36.735 1.00 95.44 222 GLU A O 1
ATOM 1713 N N . GLN A 1 223 ? 30.201 3.019 -34.754 1.00 96.56 223 GLN A N 1
ATOM 1714 C CA . GLN A 1 223 ? 31.505 2.428 -35.062 1.00 96.56 223 GLN A CA 1
ATOM 1715 C C . GLN A 1 223 ? 31.438 1.468 -36.254 1.00 96.56 223 GLN A C 1
ATOM 1717 O O . GLN A 1 223 ? 32.299 1.534 -37.134 1.00 96.56 223 GLN A O 1
ATOM 1722 N N . ARG A 1 224 ? 30.409 0.609 -36.321 1.00 97.06 224 ARG A N 1
ATOM 1723 C CA . ARG A 1 224 ? 30.194 -0.299 -37.461 1.00 97.06 224 ARG A CA 1
ATOM 1724 C C . ARG A 1 224 ? 29.954 0.467 -38.758 1.00 97.06 224 ARG A C 1
ATOM 1726 O O . ARG A 1 224 ? 30.580 0.147 -39.764 1.00 97.06 224 ARG A O 1
ATOM 1733 N N . ILE A 1 225 ? 29.116 1.503 -38.731 1.00 97.12 225 ILE A N 1
ATOM 1734 C CA . ILE A 1 225 ? 28.874 2.377 -39.888 1.00 97.12 225 ILE A CA 1
ATOM 1735 C C . ILE A 1 225 ? 30.178 3.061 -40.311 1.00 97.12 225 ILE A C 1
ATOM 1737 O O . ILE A 1 225 ? 30.538 3.020 -41.483 1.00 97.12 225 ILE A O 1
ATOM 1741 N N . GLY A 1 226 ? 30.935 3.626 -39.368 1.00 97.62 226 GLY A N 1
ATOM 1742 C CA . GLY A 1 226 ? 32.208 4.287 -39.655 1.00 97.62 226 GLY A CA 1
ATOM 1743 C C . GLY A 1 226 ? 33.252 3.346 -40.263 1.00 97.62 226 GLY A C 1
ATOM 1744 O O . GLY A 1 226 ? 33.973 3.734 -41.183 1.00 97.62 226 GLY A O 1
ATOM 1745 N N . GLN A 1 227 ? 33.328 2.098 -39.795 1.00 97.81 227 GLN A N 1
ATOM 1746 C CA . GLN A 1 227 ? 34.185 1.069 -40.393 1.00 97.81 227 GLN A CA 1
ATOM 1747 C C . GLN A 1 227 ? 33.714 0.690 -41.797 1.00 97.81 227 GLN A C 1
ATOM 1749 O O . GLN A 1 227 ? 34.529 0.651 -42.718 1.00 97.81 227 GLN A O 1
ATOM 1754 N N . GLN A 1 228 ? 32.409 0.483 -41.979 1.00 97.69 228 GLN A N 1
ATOM 1755 C CA . GLN A 1 228 ? 31.832 0.148 -43.276 1.00 97.69 228 GLN A CA 1
ATOM 1756 C C . GLN A 1 228 ? 32.090 1.256 -44.304 1.00 97.69 228 GLN A C 1
ATOM 1758 O O . GLN A 1 228 ? 32.572 0.977 -45.396 1.00 97.69 228 GLN A O 1
ATOM 1763 N N . MET A 1 229 ? 31.899 2.522 -43.927 1.00 97.25 229 MET A N 1
ATOM 1764 C CA . MET A 1 229 ? 32.202 3.670 -44.785 1.00 97.25 229 MET A CA 1
ATOM 1765 C C . MET A 1 229 ? 33.682 3.742 -45.177 1.00 97.25 229 MET A C 1
ATOM 1767 O O . MET A 1 229 ? 33.998 4.102 -46.311 1.00 97.25 229 MET A O 1
ATOM 1771 N N . LYS A 1 230 ? 34.606 3.401 -44.266 1.00 98.06 230 LYS A N 1
ATOM 1772 C CA . LYS A 1 230 ? 36.042 3.325 -44.589 1.00 98.06 230 LYS A CA 1
ATOM 1773 C C . LYS A 1 230 ? 36.325 2.224 -45.610 1.00 98.06 230 LYS A C 1
ATOM 1775 O O . LYS A 1 230 ? 37.058 2.472 -46.563 1.00 98.06 230 LYS A O 1
ATOM 1780 N N . ILE A 1 231 ? 35.730 1.045 -45.424 1.00 97.75 231 ILE A N 1
ATOM 1781 C CA . ILE A 1 231 ? 35.860 -0.087 -46.351 1.00 97.75 231 ILE A CA 1
ATOM 1782 C C . ILE A 1 231 ? 35.300 0.285 -47.727 1.00 97.75 231 ILE A C 1
ATOM 1784 O O . ILE A 1 231 ? 35.973 0.083 -48.734 1.00 97.75 231 ILE A O 1
ATOM 1788 N N . ASP A 1 232 ? 34.105 0.870 -47.779 1.00 97.75 232 ASP A N 1
ATOM 1789 C CA . ASP A 1 232 ? 33.458 1.243 -49.038 1.00 97.75 232 ASP A CA 1
ATOM 1790 C C . ASP A 1 232 ? 34.227 2.348 -49.770 1.00 97.75 232 ASP A C 1
ATOM 1792 O O . ASP A 1 232 ? 34.377 2.289 -50.991 1.00 97.75 232 ASP A O 1
ATOM 1796 N N . ARG A 1 233 ? 34.797 3.316 -49.038 1.00 98.00 233 ARG A N 1
ATOM 1797 C CA . ARG A 1 233 ? 35.687 4.329 -49.621 1.00 98.00 233 ARG A CA 1
ATOM 1798 C C . ARG A 1 233 ? 36.941 3.701 -50.225 1.00 98.00 233 ARG A C 1
ATOM 1800 O O . ARG A 1 233 ? 37.316 4.089 -51.327 1.00 98.00 233 ARG A O 1
ATOM 1807 N N . GLN A 1 234 ? 37.583 2.761 -49.529 1.00 98.00 234 GLN A N 1
ATOM 1808 C CA . GLN A 1 234 ? 38.774 2.093 -50.055 1.00 98.00 234 GLN A CA 1
ATOM 1809 C C . GLN A 1 234 ? 38.437 1.269 -51.299 1.00 98.00 234 GLN A C 1
ATOM 1811 O O . GLN A 1 234 ? 39.091 1.431 -52.321 1.00 98.00 234 GLN A O 1
ATOM 1816 N N . ARG A 1 235 ? 37.355 0.479 -51.254 1.00 97.88 235 ARG A N 1
ATOM 1817 C CA . ARG A 1 235 ? 36.880 -0.294 -52.409 1.00 97.88 235 ARG A CA 1
ATOM 1818 C C . ARG A 1 235 ? 36.635 0.604 -53.622 1.00 97.88 235 ARG A C 1
ATOM 1820 O O . ARG A 1 235 ? 37.034 0.263 -54.727 1.00 97.88 235 ARG A O 1
ATOM 1827 N N . MET A 1 236 ? 36.007 1.761 -53.417 1.00 98.00 236 MET A N 1
ATOM 1828 C CA . MET A 1 236 ? 35.755 2.718 -54.493 1.00 98.00 236 MET A CA 1
ATOM 1829 C C . MET A 1 236 ? 37.054 3.271 -55.092 1.00 98.00 236 MET A C 1
ATOM 1831 O O . MET A 1 236 ? 37.142 3.403 -56.309 1.00 98.00 236 MET A O 1
ATOM 1835 N N . LEU A 1 237 ? 38.054 3.585 -54.261 1.00 97.69 237 LEU A N 1
ATOM 1836 C CA . LEU A 1 237 ? 39.368 4.022 -54.741 1.00 97.69 237 LEU A CA 1
ATOM 1837 C C . LEU A 1 237 ? 40.049 2.919 -55.556 1.00 97.69 237 LEU A C 1
ATOM 1839 O O . LEU A 1 237 ? 40.470 3.181 -56.678 1.00 97.69 237 LEU A O 1
ATOM 1843 N N . ASP A 1 238 ? 40.050 1.685 -55.052 1.00 98.12 238 ASP A N 1
ATOM 1844 C CA . ASP A 1 238 ? 40.627 0.533 -55.750 1.00 98.12 238 ASP A CA 1
ATOM 1845 C C . ASP A 1 238 ? 39.922 0.282 -57.101 1.00 98.12 238 ASP A C 1
ATOM 1847 O O . ASP A 1 238 ? 40.567 -0.010 -58.108 1.00 98.12 238 ASP A O 1
ATOM 1851 N N . GLU A 1 239 ? 38.594 0.439 -57.160 1.00 97.88 239 GLU A N 1
ATOM 1852 C CA . GLU A 1 239 ? 37.819 0.343 -58.403 1.00 97.88 239 GLU A CA 1
ATOM 1853 C C . GLU A 1 239 ? 38.157 1.459 -59.400 1.00 97.88 239 GLU A C 1
ATOM 1855 O O . GLU A 1 239 ? 38.239 1.204 -60.607 1.00 97.88 239 GLU A O 1
ATOM 1860 N N . VAL A 1 240 ? 38.334 2.695 -58.924 1.00 98.00 240 VAL A N 1
ATOM 1861 C CA . VAL A 1 240 ? 38.737 3.833 -59.762 1.00 98.00 240 VAL A CA 1
ATOM 1862 C C . VAL A 1 240 ? 40.144 3.614 -60.313 1.00 98.00 240 VAL A C 1
ATOM 1864 O O . VAL A 1 240 ? 40.345 3.766 -61.520 1.00 98.00 240 VAL A O 1
ATOM 1867 N N . ASP A 1 241 ? 41.084 3.186 -59.474 1.00 97.88 241 ASP A N 1
ATOM 1868 C CA . ASP A 1 241 ? 42.461 2.896 -59.872 1.00 97.88 241 ASP A CA 1
ATOM 1869 C C . ASP A 1 241 ? 42.518 1.746 -60.885 1.00 97.88 241 ASP A C 1
ATOM 1871 O O . ASP A 1 241 ? 43.157 1.868 -61.933 1.00 97.88 241 ASP A O 1
ATOM 1875 N N . ALA A 1 242 ? 41.772 0.661 -60.653 1.00 97.81 242 ALA A N 1
ATOM 1876 C CA . ALA A 1 242 ? 41.678 -0.455 -61.591 1.00 97.81 242 ALA A CA 1
ATOM 1877 C C . ALA A 1 242 ? 41.108 -0.025 -62.955 1.00 97.81 242 ALA A C 1
ATOM 1879 O O . ALA A 1 242 ? 41.629 -0.415 -64.004 1.00 97.81 242 ALA A O 1
ATOM 1880 N N . ARG A 1 243 ? 40.057 0.810 -62.968 1.00 97.69 243 ARG A N 1
ATOM 1881 C CA . ARG A 1 243 ? 39.484 1.356 -64.213 1.00 97.69 243 ARG A CA 1
ATOM 1882 C C . ARG A 1 243 ? 40.464 2.281 -64.932 1.00 97.69 243 ARG A C 1
ATOM 1884 O O . ARG A 1 243 ? 40.568 2.201 -66.154 1.00 97.69 243 ARG A O 1
ATOM 1891 N N . SER A 1 244 ? 41.176 3.131 -64.195 1.00 97.56 244 SER A N 1
ATOM 1892 C CA . SER A 1 244 ? 42.189 4.040 -64.741 1.00 97.56 244 SER A CA 1
ATOM 1893 C C . SER A 1 244 ? 43.332 3.267 -65.405 1.00 97.56 244 SER A C 1
ATOM 1895 O O . SER A 1 244 ? 43.656 3.514 -66.570 1.00 97.56 244 SER A O 1
ATOM 1897 N N . ASN A 1 245 ? 43.866 2.255 -64.715 1.00 97.25 245 ASN A N 1
ATOM 1898 C CA . ASN A 1 245 ? 44.920 1.387 -65.241 1.00 97.25 245 ASN A CA 1
ATOM 1899 C C . ASN A 1 245 ? 44.467 0.645 -66.499 1.00 97.25 245 ASN A C 1
ATOM 1901 O O . ASN A 1 245 ? 45.176 0.657 -67.502 1.00 97.25 245 ASN A O 1
ATOM 1905 N N . LYS A 1 246 ? 43.248 0.093 -66.500 1.00 97.19 246 LYS A N 1
ATOM 1906 C CA . LYS A 1 246 ? 42.678 -0.555 -67.687 1.00 97.19 246 LYS A CA 1
ATOM 1907 C C . LYS A 1 246 ? 42.575 0.401 -68.879 1.00 97.19 246 LYS A C 1
ATOM 1909 O O . LYS A 1 246 ? 42.909 0.031 -69.998 1.00 97.19 246 LYS A O 1
ATOM 1914 N N . ILE A 1 247 ? 42.128 1.638 -68.656 1.00 97.00 247 ILE A N 1
ATOM 1915 C CA . ILE A 1 247 ? 42.047 2.652 -69.716 1.00 97.00 247 ILE A CA 1
ATOM 1916 C C . ILE A 1 247 ? 43.444 2.967 -70.272 1.00 97.00 247 ILE A C 1
ATOM 1918 O O . ILE A 1 247 ? 43.606 3.084 -71.489 1.00 97.00 247 ILE A O 1
ATOM 1922 N N . LEU A 1 248 ? 44.451 3.093 -69.404 1.00 96.88 248 LEU A N 1
ATOM 1923 C CA . LEU A 1 248 ? 45.836 3.319 -69.815 1.00 96.88 248 LEU A CA 1
ATOM 1924 C C . LEU A 1 248 ? 46.379 2.140 -70.637 1.00 96.88 248 LEU A C 1
ATOM 1926 O O . LEU A 1 248 ? 46.949 2.356 -71.708 1.00 96.88 248 LEU A O 1
ATOM 1930 N N . GLU A 1 249 ? 46.156 0.906 -70.185 1.00 96.25 249 GLU A N 1
ATOM 1931 C CA . GLU A 1 249 ? 46.518 -0.319 -70.908 1.00 96.25 249 GLU A CA 1
ATOM 1932 C C . GLU A 1 249 ? 45.829 -0.402 -72.277 1.00 96.25 249 GLU A C 1
ATOM 1934 O O . GLU A 1 249 ? 46.486 -0.669 -73.287 1.00 96.25 249 GLU A O 1
ATOM 1939 N N . ASP A 1 250 ? 44.530 -0.098 -72.349 1.00 96.25 250 ASP A N 1
ATOM 1940 C CA . ASP A 1 250 ? 43.769 -0.059 -73.600 1.00 96.25 250 ASP A CA 1
ATOM 1941 C C . ASP A 1 250 ? 44.334 0.997 -74.563 1.00 96.25 250 ASP A C 1
ATOM 1943 O O . ASP A 1 250 ? 44.439 0.756 -75.770 1.00 96.25 250 ASP A O 1
ATOM 1947 N N . MET A 1 251 ? 44.723 2.176 -74.058 1.00 95.75 251 MET A N 1
ATOM 1948 C CA . MET A 1 251 ? 45.360 3.217 -74.870 1.00 95.75 251 MET A CA 1
ATOM 1949 C C . MET A 1 251 ? 46.727 2.773 -75.395 1.00 95.75 251 MET A C 1
ATOM 1951 O O . MET A 1 251 ? 46.989 2.911 -76.593 1.00 95.75 251 MET A O 1
ATOM 1955 N N . LEU A 1 252 ? 47.581 2.205 -74.539 1.00 94.94 252 LEU A N 1
ATOM 1956 C CA . LEU A 1 252 ? 48.893 1.689 -74.936 1.00 94.94 252 LEU A CA 1
ATOM 1957 C C . LEU A 1 252 ? 48.761 0.572 -75.977 1.00 94.94 252 LEU A C 1
ATOM 1959 O O . LEU A 1 252 ? 49.464 0.585 -76.990 1.00 94.94 252 LEU A O 1
ATOM 1963 N N . THR A 1 253 ? 47.802 -0.334 -75.789 1.00 94.69 253 THR A N 1
ATOM 1964 C CA . THR A 1 253 ? 47.508 -1.423 -76.728 1.00 94.69 253 THR A CA 1
ATOM 1965 C C . THR A 1 253 ? 47.022 -0.881 -78.072 1.00 94.69 253 THR A C 1
ATOM 1967 O O . THR A 1 253 ? 47.530 -1.285 -79.119 1.00 94.69 253 THR A O 1
ATOM 1970 N N . LYS A 1 254 ? 46.112 0.104 -78.075 1.00 94.06 254 LYS A N 1
ATOM 1971 C CA . LYS A 1 254 ? 45.654 0.781 -79.304 1.00 94.06 254 LYS A CA 1
ATOM 1972 C C . LYS A 1 254 ? 46.795 1.492 -80.033 1.00 94.06 254 LYS A C 1
ATOM 1974 O O . LYS A 1 254 ? 46.873 1.417 -81.260 1.00 94.06 254 LYS A O 1
ATOM 1979 N N . VAL A 1 255 ? 47.694 2.165 -79.311 1.00 91.19 255 VAL A N 1
ATOM 1980 C CA . VAL A 1 255 ? 48.880 2.818 -79.893 1.00 91.19 255 VAL A CA 1
ATOM 1981 C C . VAL A 1 255 ? 49.831 1.783 -80.495 1.00 91.19 255 VAL A C 1
ATOM 1983 O O . VAL A 1 255 ? 50.277 1.960 -81.632 1.00 91.19 255 VAL A O 1
ATOM 1986 N N . ALA A 1 256 ? 50.101 0.685 -79.785 1.00 90.12 256 ALA A N 1
ATOM 1987 C CA . ALA A 1 256 ? 50.936 -0.408 -80.275 1.00 90.12 256 ALA A CA 1
ATOM 1988 C C . ALA A 1 256 ? 50.341 -1.058 -81.536 1.00 90.12 256 ALA A C 1
ATOM 1990 O O . ALA A 1 256 ? 51.038 -1.208 -82.540 1.00 90.12 256 ALA A O 1
ATOM 1991 N N . GLN A 1 257 ? 49.039 -1.356 -81.530 1.00 89.00 257 GLN A N 1
ATOM 1992 C CA . GLN A 1 257 ? 48.325 -1.936 -82.669 1.00 89.00 257 GLN A CA 1
ATOM 1993 C C . GLN A 1 257 ? 48.316 -0.991 -83.876 1.00 89.00 257 GLN A C 1
ATOM 1995 O O . GLN A 1 257 ? 48.590 -1.415 -85.002 1.00 89.00 257 GLN A O 1
ATOM 2000 N N . LYS A 1 258 ? 48.081 0.311 -83.650 1.00 89.94 258 LYS A N 1
ATOM 2001 C CA . LYS A 1 258 ? 48.216 1.334 -84.691 1.00 89.94 258 LYS A CA 1
ATOM 2002 C C . LYS A 1 258 ? 49.633 1.302 -85.258 1.00 89.94 258 LY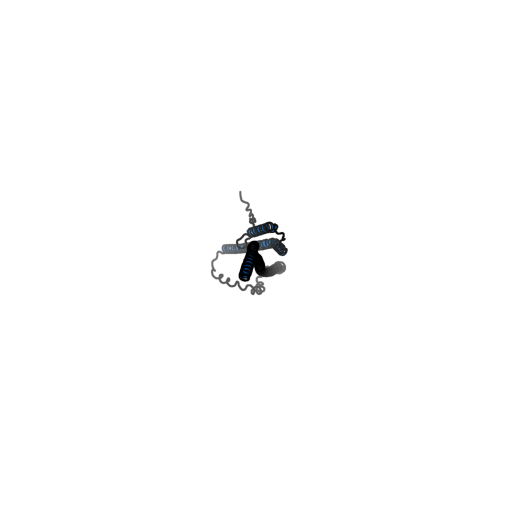S A C 1
ATOM 2004 O O . LYS A 1 258 ? 49.781 1.135 -86.462 1.00 89.94 258 LYS A O 1
ATOM 2009 N N . ARG A 1 259 ? 50.678 1.346 -84.432 1.00 82.88 259 ARG A N 1
ATOM 2010 C CA . ARG A 1 259 ? 52.072 1.296 -84.904 1.00 82.88 259 ARG A CA 1
ATOM 2011 C C . ARG A 1 259 ? 52.373 0.041 -85.739 1.00 82.88 259 ARG A C 1
ATOM 2013 O O . ARG A 1 259 ? 52.987 0.167 -86.795 1.00 82.88 259 ARG A O 1
ATOM 2020 N N . LEU A 1 260 ? 51.877 -1.129 -85.331 1.00 82.62 260 LEU A N 1
ATOM 2021 C CA . LEU A 1 260 ? 52.029 -2.389 -86.072 1.00 82.62 260 LEU A CA 1
ATOM 2022 C C . LEU A 1 260 ? 51.310 -2.378 -87.435 1.00 82.62 260 LEU A C 1
ATOM 2024 O O . LEU A 1 260 ? 51.803 -2.918 -88.427 1.00 82.62 260 LEU A O 1
ATOM 2028 N N . SER A 1 261 ? 50.134 -1.749 -87.510 1.00 83.94 261 SER A N 1
ATOM 2029 C CA . SER A 1 261 ? 49.403 -1.610 -88.776 1.00 83.94 261 SER A CA 1
ATOM 2030 C C . SER A 1 261 ? 50.139 -0.701 -89.771 1.00 83.94 261 SER A C 1
ATOM 2032 O O . SER A 1 261 ? 50.171 -1.003 -90.964 1.00 83.94 261 SER A O 1
ATOM 2034 N N . TRP A 1 262 ? 50.804 0.359 -89.290 1.00 79.25 262 TRP A N 1
ATOM 2035 C CA . TRP A 1 262 ? 51.595 1.269 -90.127 1.00 79.25 262 TRP A CA 1
ATOM 2036 C C . TRP A 1 262 ? 52.854 0.588 -90.674 1.00 79.25 262 TRP A C 1
ATOM 2038 O O . TRP A 1 262 ? 53.159 0.738 -91.857 1.00 79.25 262 TRP A O 1
ATOM 2048 N N . THR A 1 263 ? 53.555 -0.212 -89.864 1.00 74.44 263 THR A N 1
ATOM 2049 C CA . THR A 1 263 ? 54.726 -0.979 -90.331 1.00 74.44 263 THR A CA 1
ATOM 2050 C C . THR A 1 263 ? 54.333 -2.053 -91.348 1.00 74.44 263 THR A C 1
ATOM 2052 O O . THR A 1 263 ? 54.988 -2.202 -92.379 1.00 74.44 263 THR A O 1
ATOM 2055 N N . THR A 1 264 ? 53.212 -2.744 -91.124 1.00 70.69 264 THR A N 1
ATOM 2056 C CA . THR A 1 264 ? 52.691 -3.752 -92.063 1.00 70.69 264 THR A CA 1
ATOM 2057 C C . THR A 1 264 ? 52.252 -3.125 -93.395 1.00 70.69 264 THR A C 1
ATOM 2059 O O . THR A 1 264 ? 52.520 -3.677 -94.464 1.00 70.69 264 THR A O 1
ATOM 2062 N N . ALA A 1 265 ? 51.611 -1.951 -93.360 1.00 67.75 265 ALA A N 1
ATOM 2063 C CA . ALA A 1 265 ? 51.223 -1.212 -94.562 1.00 67.75 265 ALA A CA 1
ATOM 2064 C C . ALA A 1 265 ? 52.437 -0.671 -95.344 1.00 67.75 265 ALA A C 1
ATOM 2066 O O . ALA A 1 265 ? 52.422 -0.688 -96.576 1.00 67.75 265 ALA A O 1
ATOM 2067 N N . GLY A 1 266 ? 53.496 -0.242 -94.646 1.00 64.06 266 GLY A N 1
ATOM 2068 C CA . GLY A 1 266 ? 54.768 0.165 -95.250 1.00 64.06 266 GLY A CA 1
ATOM 2069 C C . GLY A 1 266 ? 55.455 -0.976 -96.008 1.00 64.06 266 GLY A C 1
ATOM 2070 O O . GLY A 1 266 ? 55.789 -0.811 -97.180 1.00 64.06 266 GLY A O 1
ATOM 2071 N N . ASN A 1 267 ? 55.559 -2.161 -95.394 1.00 59.97 267 ASN A N 1
ATOM 2072 C CA . ASN A 1 267 ? 56.171 -3.337 -96.030 1.00 59.97 267 ASN A CA 1
ATOM 2073 C C . ASN A 1 267 ? 55.383 -3.866 -97.244 1.00 59.97 267 ASN A C 1
ATOM 2075 O O . ASN A 1 267 ? 55.974 -4.366 -98.197 1.00 59.97 267 ASN A O 1
ATOM 2079 N N . LYS A 1 268 ? 54.048 -3.736 -97.268 1.00 60.22 268 LYS A N 1
ATOM 2080 C CA . LYS A 1 268 ? 53.250 -4.099 -98.457 1.00 60.22 268 LYS A CA 1
ATOM 2081 C C . LYS A 1 268 ? 53.429 -3.130 -99.633 1.00 60.22 268 LYS A C 1
ATOM 2083 O O . LYS A 1 268 ? 53.212 -3.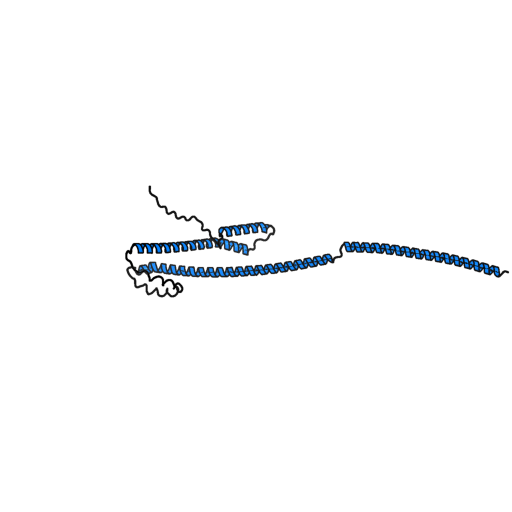538 -100.771 1.00 60.22 268 LYS A O 1
ATOM 2088 N N . LYS A 1 269 ? 53.797 -1.866 -99.386 1.00 58.94 269 LYS A N 1
ATOM 2089 C CA . LYS A 1 269 ? 54.086 -0.887 -100.451 1.00 58.94 269 LYS A CA 1
ATOM 2090 C C . LYS A 1 269 ? 55.470 -1.092 -101.069 1.00 58.94 269 LYS A C 1
ATOM 2092 O O . LYS A 1 269 ? 55.602 -0.925 -102.274 1.00 58.94 269 LYS A O 1
ATOM 2097 N N . THR A 1 270 ? 56.470 -1.498 -100.289 1.00 56.97 270 THR A N 1
ATOM 2098 C CA . THR A 1 270 ? 57.815 -1.804 -100.809 1.00 56.97 270 THR A CA 1
ATOM 2099 C C . THR A 1 270 ? 57.856 -3.090 -101.638 1.00 56.97 270 THR A C 1
ATOM 2101 O O . THR A 1 270 ? 58.589 -3.143 -102.616 1.00 56.97 270 THR A O 1
ATOM 2104 N N . LEU A 1 271 ? 57.009 -4.080 -101.338 1.00 55.72 271 LEU A N 1
ATOM 2105 C CA . LEU A 1 271 ? 56.874 -5.316 -102.131 1.00 55.72 271 LEU A CA 1
ATOM 2106 C C . LEU A 1 271 ? 56.095 -5.165 -103.455 1.00 55.72 271 LEU A C 1
ATOM 2108 O O . LEU A 1 271 ? 56.073 -6.105 -104.240 1.00 55.72 271 LEU A O 1
ATOM 2112 N N . LYS A 1 272 ? 55.443 -4.022 -103.718 1.00 54.72 272 LYS A N 1
ATOM 2113 C CA . LYS A 1 272 ? 54.686 -3.770 -104.966 1.00 54.72 272 LYS A CA 1
ATOM 2114 C C . LYS A 1 272 ? 55.413 -2.892 -105.993 1.00 54.72 272 LYS A C 1
ATOM 2116 O O . LYS A 1 272 ? 54.883 -2.710 -107.082 1.00 54.72 272 LYS A O 1
ATOM 2121 N N . ASN A 1 273 ? 56.589 -2.364 -105.653 1.00 53.38 273 ASN A N 1
ATOM 2122 C CA . ASN A 1 273 ? 57.404 -1.511 -106.528 1.00 53.38 273 ASN A CA 1
ATOM 2123 C C . ASN A 1 273 ? 58.725 -2.189 -106.958 1.00 53.38 273 ASN A C 1
ATOM 2125 O O . ASN A 1 273 ? 59.670 -1.489 -107.317 1.00 53.38 273 ASN A O 1
ATOM 2129 N N . GLY A 1 274 ? 58.799 -3.520 -106.867 1.00 44.41 274 GLY A N 1
ATOM 2130 C CA . GLY A 1 274 ? 59.876 -4.342 -107.427 1.00 44.41 274 GLY A CA 1
ATOM 2131 C C . GLY A 1 274 ? 59.430 -5.003 -108.719 1.00 44.41 274 GLY A C 1
ATOM 2132 O O . GLY A 1 274 ? 58.250 -5.420 -108.760 1.00 44.41 274 GLY A O 1
#

Secondary structure (DSSP, 8-state):
-----------------EETTEEHHHHHHHHHHHHHHHHHHGGGS--PPPHHHHHHHHHHHHHHHHHHHHHHHHHHHHHHHHHHHHHHHHHHHHHHHT-------SSSSGGGS--S-TTTSTTTHHHHTSS--SS--HHHIIIIIHHHHHHHHHHHHHHHHHHHHHHHHHHHHHHHHHHHHHHHHHHHHHHHHHHHHHHHHHHHHHHHHHHSPPHHHHHHHHHHHHHHHHHHHHHHHHHHHHHHHHHHHHHHHHHHHHHHHHHHHHHHHHTT--

Mean predicted aligned error: 21.88 Å

Sequence (274 aa):
MDSATSTRLAWRTTPDLCLNDESLVDIITGLRAQVSALEKNELLNGAALPPWLIKALAEVASNVDAVVECQALRDQVASLQKEMLDLRHEMLLNSSSAASTPSRSKELSDTFAVIGETSTLMQQAGEAMMTVSNGVSAQYVESVVKPLWDFVHRQTNDFSTLKQAFQEAKDTVARLQSEIKRRDAVVKARNEKHEGVVQSQVDKLNENLRSCVTRNDLINAEQRIGQQMKIDRQRMLDEVDARSNKILEDMLTKVAQKRLSWTTAGNKKTLKNG

Solvent-accessible surface area (backbone atoms only — not comparable to full-atom values): 16297 Å² total; per-residue (Å²): 140,83,83,82,84,75,85,71,79,81,88,79,67,82,77,81,52,62,59,93,92,37,47,46,66,56,54,51,52,50,51,51,51,51,49,55,46,47,64,65,62,46,70,82,64,87,64,77,80,56,70,68,56,58,48,51,52,50,52,48,63,70,44,46,63,57,51,53,50,54,49,52,52,52,51,51,51,53,50,51,53,49,52,53,51,50,51,51,52,51,54,52,52,55,55,54,73,72,49,93,71,93,87,82,93,81,88,71,79,83,75,73,86,71,87,80,64,94,75,71,61,75,77,62,55,75,72,72,73,72,79,81,79,82,86,75,58,71,65,51,46,60,70,53,48,46,58,52,50,53,47,53,52,49,51,51,50,52,51,51,53,50,53,51,52,52,51,54,50,51,53,48,49,55,51,51,54,52,50,50,55,52,49,52,54,51,51,50,54,51,50,55,52,49,51,52,51,52,49,53,51,51,51,52,49,52,50,50,60,66,69,45,84,46,72,64,56,50,52,54,47,50,53,50,50,54,51,50,53,51,52,54,52,50,53,51,51,54,52,50,51,52,51,52,51,50,51,51,52,52,49,54,49,52,50,51,52,51,54,52,52,53,54,55,54,51,56,58,54,62,69,68,77,112

pLDDT: mean 73.14, std 20.6, range [29.66, 98.12]

Organism: NCBI:txid4796